Protein AF-A0A218X251-F1 (afdb_monomer)

Mean predicted aligned error: 10.32 Å

Solvent-accessible surface area (backbone atoms only — not comparable to full-atom values): 14154 Å² total; per-residue (Å²): 134,89,80,80,69,79,88,75,66,79,79,78,85,81,88,84,86,87,85,87,90,80,94,71,93,66,83,70,74,79,74,72,75,82,76,70,70,35,75,74,19,32,53,66,59,54,58,61,50,53,78,74,49,53,69,62,46,48,52,42,38,36,75,43,35,42,42,40,55,70,69,52,73,92,75,85,78,55,68,67,60,37,48,52,53,47,70,32,40,40,47,90,76,38,27,38,41,59,97,85,47,77,42,77,63,46,40,65,51,41,18,74,64,43,35,29,35,57,49,70,56,72,73,55,80,62,59,79,44,72,67,53,43,58,75,77,30,97,55,98,70,79,56,40,38,68,58,40,50,50,56,70,66,38,86,82,55,62,62,44,75,66,44,50,34,44,52,53,48,32,43,38,28,26,52,45,59,45,56,97,58,69,40,37,60,68,40,56,52,33,65,43,63,54,63,90,51,38,36,49,32,11,48,17,53,49,37,52,52,39,41,25,54,44,45,50,34,34,79,67,75,71,51,41,58,45,45,25,51,26,48,51,51,50,52,46,49,55,74,73,61,120

pLDDT: mean 80.69, std 20.45, range [27.39, 98.19]

Organism: Punica granatum (NCBI:txid22663)

Sequence (242 aa):
MPKIPRDFLIPRRDMSKDGSKRDFAARTPCTKQILALSTRCSPRRVVRLFPEFNEAKRAAVEEIGFGGLLQLPRTRLGRDLCRFIIDCYDPDRCMIVLLGRPKAVTLDEVNRVLGVNSTGPPVHPKGEVAELMKEIMKSPGKLHCSCLGRLLADPNQLADKKFKRIVVLFLIGTIFCTKSDINVPREYLHSVVDVSKIGAYNRAQLILDKLSEGARNYKKAKQTYMMCFAFFLMEYIRKTDP

Structure (mmCIF, N/CA/C/O backbone):
data_AF-A0A218X251-F1
#
_entry.id   AF-A0A218X251-F1
#
loop_
_atom_site.group_PDB
_atom_site.id
_atom_site.type_symbol
_atom_site.label_atom_id
_atom_site.label_alt_id
_atom_site.label_comp_id
_atom_site.label_asym_id
_atom_site.label_entity_id
_atom_site.label_seq_id
_atom_site.pdbx_PDB_ins_code
_atom_site.Cartn_x
_atom_site.Cartn_y
_atom_site.Cartn_z
_atom_site.occupancy
_atom_site.B_iso_or_equiv
_atom_site.auth_seq_id
_atom_site.auth_comp_id
_atom_site.auth_asym_id
_atom_site.auth_atom_id
_atom_site.pdbx_PDB_model_num
ATOM 1 N N . MET A 1 1 ? -38.631 19.949 20.244 1.00 35.09 1 MET A N 1
ATOM 2 C CA . MET A 1 1 ? -37.216 19.986 19.807 1.00 35.09 1 MET A CA 1
ATOM 3 C C . MET A 1 1 ? -36.385 19.140 20.764 1.00 35.09 1 MET A C 1
ATOM 5 O O . MET A 1 1 ? -36.470 19.399 21.962 1.00 35.09 1 MET A O 1
ATOM 9 N N . PRO A 1 2 ? -35.649 18.113 20.305 1.00 31.67 2 PRO A N 1
ATOM 10 C CA . PRO A 1 2 ? -34.857 17.277 21.201 1.00 31.67 2 PRO A CA 1
ATOM 11 C C . PRO A 1 2 ? -33.619 18.048 21.679 1.00 31.67 2 PRO A C 1
ATOM 13 O O . PRO A 1 2 ? -32.892 18.630 20.876 1.00 31.67 2 PRO A O 1
ATOM 16 N N . LYS A 1 3 ? -33.407 18.086 22.999 1.00 41.16 3 LYS A N 1
ATOM 17 C CA . LYS A 1 3 ? -32.274 18.763 23.644 1.00 41.16 3 LYS A CA 1
ATOM 18 C C . LYS A 1 3 ? -31.006 17.920 23.479 1.00 41.16 3 LYS A C 1
ATOM 20 O O . LYS A 1 3 ? -31.000 16.743 23.825 1.00 41.16 3 LYS A O 1
ATOM 25 N N . ILE A 1 4 ? -29.942 18.538 22.972 1.00 35.44 4 ILE A N 1
ATOM 26 C CA . ILE A 1 4 ? -28.611 17.930 22.848 1.00 35.44 4 ILE A CA 1
ATOM 27 C C . ILE A 1 4 ? -28.052 17.671 24.266 1.00 35.44 4 ILE A C 1
ATOM 29 O O . ILE A 1 4 ? -28.087 18.590 25.091 1.00 35.44 4 ILE A O 1
ATOM 33 N N . PRO A 1 5 ? -27.550 16.460 24.580 1.00 36.28 5 PRO A N 1
ATOM 34 C CA . PRO A 1 5 ? -26.915 16.163 25.865 1.00 36.28 5 PRO A CA 1
ATOM 35 C C . PRO A 1 5 ? -25.694 17.061 26.112 1.00 36.28 5 PRO A C 1
ATOM 37 O O . PRO A 1 5 ? -24.875 17.265 25.215 1.00 36.28 5 PRO A O 1
ATOM 40 N N . ARG A 1 6 ? -25.557 17.592 27.336 1.00 40.69 6 ARG A N 1
ATOM 41 C CA . ARG A 1 6 ? -24.505 18.561 27.716 1.00 40.69 6 ARG A CA 1
ATOM 42 C C . ARG A 1 6 ? -23.072 18.012 27.623 1.00 40.69 6 ARG A C 1
ATOM 44 O O . ARG A 1 6 ? -2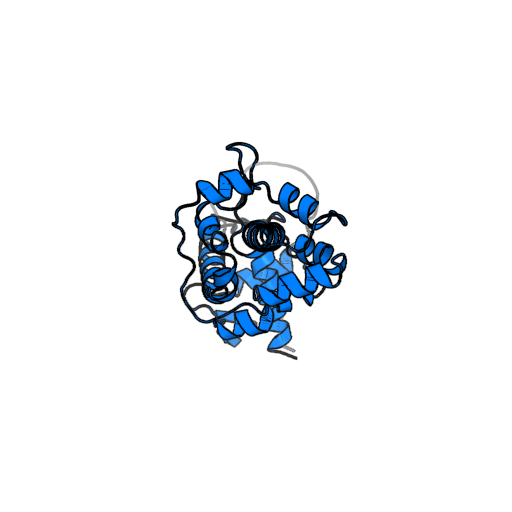2.132 18.799 27.672 1.00 40.69 6 ARG A O 1
ATOM 51 N N . ASP A 1 7 ? -22.906 16.711 27.401 1.00 40.09 7 ASP A N 1
ATOM 52 C CA . ASP A 1 7 ? -21.607 16.028 27.374 1.00 40.09 7 ASP A CA 1
ATOM 53 C C . ASP A 1 7 ? -20.822 16.236 26.062 1.00 40.09 7 ASP A C 1
ATOM 55 O O . ASP A 1 7 ? -19.664 15.838 25.960 1.00 40.09 7 ASP A O 1
ATOM 59 N N . PHE A 1 8 ? -21.423 16.890 25.057 1.00 33.84 8 PHE A N 1
ATOM 60 C CA . PHE A 1 8 ? -20.781 17.207 23.770 1.00 33.84 8 PHE A CA 1
ATOM 61 C C . PHE A 1 8 ? -20.217 18.634 23.666 1.00 33.84 8 PHE A C 1
ATOM 63 O O . PHE A 1 8 ? -19.718 19.025 22.608 1.00 33.84 8 PHE A O 1
ATOM 70 N N . LEU A 1 9 ? -20.258 19.426 24.740 1.00 33.75 9 LEU A N 1
ATOM 71 C CA . LEU A 1 9 ? -19.652 20.757 24.749 1.00 33.75 9 LEU A CA 1
ATOM 72 C C . LEU A 1 9 ? -18.171 20.667 25.136 1.00 33.75 9 LEU A C 1
ATOM 74 O O . LEU A 1 9 ? -17.820 20.386 26.278 1.00 33.75 9 LEU A O 1
ATOM 78 N N . ILE A 1 10 ? -17.295 20.930 24.164 1.00 35.06 10 ILE A N 1
ATOM 79 C CA . ILE A 1 10 ? -15.853 21.102 24.375 1.00 35.06 10 ILE A CA 1
ATOM 80 C C . ILE A 1 10 ? -15.649 22.281 25.347 1.00 35.06 10 ILE A C 1
ATOM 82 O O . ILE A 1 10 ? -16.093 23.389 25.026 1.00 35.06 10 ILE A O 1
ATOM 86 N N . PRO A 1 11 ? -14.981 22.107 26.505 1.00 34.81 11 PRO A N 1
ATOM 87 C CA . PRO A 1 11 ? -14.763 23.214 27.429 1.00 34.81 11 PRO A CA 1
ATOM 88 C C . PRO A 1 11 ? -13.872 24.285 26.789 1.00 34.81 11 PRO A C 1
ATOM 90 O O . PRO A 1 11 ? -12.766 23.991 26.324 1.00 34.81 11 PRO A O 1
ATOM 93 N N . ARG A 1 12 ? -14.338 25.540 26.777 1.00 31.00 12 ARG A N 1
ATOM 94 C CA . ARG A 1 12 ? -13.481 26.699 26.490 1.00 31.00 12 ARG A CA 1
ATOM 95 C C . ARG A 1 12 ? -12.433 26.800 27.603 1.00 31.00 12 ARG A C 1
ATOM 97 O O . ARG A 1 12 ? -12.780 26.762 28.778 1.00 31.00 12 ARG A O 1
ATOM 104 N N . ARG A 1 13 ? -11.151 26.894 27.236 1.00 32.41 13 ARG A N 1
ATOM 105 C CA . ARG A 1 13 ? -10.075 27.201 28.188 1.00 32.41 13 ARG A CA 1
ATOM 106 C C . ARG A 1 13 ? -10.135 28.685 28.524 1.00 32.41 13 ARG A C 1
ATOM 108 O O . ARG A 1 13 ? -9.742 29.491 27.685 1.00 32.41 13 ARG A O 1
ATOM 115 N N . ASP A 1 14 ? -10.556 29.011 29.738 1.00 30.20 14 ASP A N 1
ATOM 116 C CA . ASP A 1 14 ? -10.267 30.311 30.334 1.00 30.20 14 ASP A CA 1
ATOM 117 C C . ASP A 1 14 ? -8.907 30.260 31.036 1.00 30.20 14 ASP A C 1
ATOM 119 O O . ASP A 1 14 ? -8.569 29.312 31.747 1.00 30.20 14 ASP A O 1
ATOM 123 N N . MET A 1 15 ? -8.096 31.278 30.764 1.00 34.16 15 MET A N 1
ATOM 124 C CA . MET A 1 15 ? -6.785 31.504 31.361 1.00 34.16 15 MET A CA 1
ATOM 125 C C . MET A 1 15 ? -6.928 32.534 32.484 1.00 34.16 15 MET A C 1
ATOM 127 O O . MET A 1 15 ? -7.053 33.719 32.189 1.00 34.16 15 MET A O 1
ATOM 131 N N . SER A 1 16 ? -6.844 32.122 33.751 1.00 31.91 16 SER A N 1
ATOM 132 C CA . SER A 1 16 ? -6.462 33.008 34.865 1.00 31.91 16 SER A CA 1
ATOM 133 C C . SER A 1 16 ? -6.077 32.217 36.128 1.00 31.91 16 SER A C 1
ATOM 135 O O . SER A 1 16 ? -6.287 31.011 36.217 1.00 31.91 16 SER A O 1
ATOM 137 N N . LYS A 1 17 ? -5.363 32.903 37.027 1.00 34.12 17 LYS A N 1
ATOM 138 C CA . LYS A 1 17 ? -4.360 32.407 37.982 1.00 34.12 17 LYS A CA 1
ATOM 139 C C . LYS A 1 17 ? -4.909 32.081 39.387 1.00 34.12 17 LYS A C 1
ATOM 141 O O . LYS A 1 17 ? -5.859 32.710 39.828 1.00 34.12 17 LYS A O 1
ATOM 146 N N . ASP A 1 18 ? -4.115 31.262 40.090 1.00 30.28 18 ASP A N 1
ATOM 147 C CA . ASP A 1 18 ? -3.786 31.301 41.533 1.00 30.28 18 ASP A CA 1
ATOM 148 C C . ASP A 1 18 ? -4.526 30.381 42.539 1.00 30.28 18 ASP A C 1
ATOM 150 O O . ASP A 1 18 ? -5.743 30.239 42.517 1.00 30.28 18 ASP A O 1
ATOM 154 N N . GLY A 1 19 ? -3.736 29.815 43.469 1.00 28.47 19 GLY A N 1
ATOM 155 C CA . GLY A 1 19 ? -4.135 29.606 44.868 1.00 28.47 19 GLY A CA 1
ATOM 156 C C . GLY A 1 19 ? -4.680 28.254 45.373 1.00 28.47 19 GLY A C 1
ATOM 157 O O . GLY A 1 19 ? -5.884 28.071 45.474 1.00 28.47 19 GLY A O 1
ATOM 158 N N . SER A 1 20 ? -3.781 27.440 45.948 1.00 27.39 20 SER A N 1
ATOM 159 C CA . SER A 1 20 ? -3.965 26.596 47.158 1.00 27.39 20 SER A CA 1
ATOM 160 C C . SER A 1 20 ? -4.772 25.274 47.131 1.00 27.39 20 SER A C 1
ATOM 162 O O . SER A 1 20 ? -5.805 25.104 46.495 1.00 27.39 20 SER A O 1
ATOM 164 N N . LYS A 1 21 ? -4.231 24.320 47.903 1.00 38.50 21 LYS A N 1
ATOM 165 C CA . LYS A 1 21 ? -4.537 22.885 48.029 1.00 38.50 21 LYS A CA 1
ATOM 166 C C . LYS A 1 21 ? -5.910 22.596 48.648 1.00 38.50 21 LYS A C 1
ATOM 168 O O . LYS A 1 21 ? -6.278 23.229 49.633 1.00 38.50 21 LYS A O 1
ATOM 173 N N . ARG A 1 22 ? -6.562 21.520 48.186 1.00 29.03 22 ARG A N 1
ATOM 174 C CA . ARG A 1 22 ? -7.310 20.561 49.025 1.00 29.03 22 ARG A CA 1
ATOM 175 C C . ARG A 1 22 ? -7.517 19.246 48.268 1.00 29.03 22 ARG A C 1
ATOM 177 O O . ARG A 1 22 ? -8.035 19.239 47.155 1.00 29.03 22 ARG A O 1
ATOM 184 N N . ASP A 1 23 ? -7.081 18.161 48.896 1.00 34.34 23 ASP A N 1
ATOM 185 C CA . ASP A 1 23 ? -7.216 16.789 48.426 1.00 34.34 23 ASP A CA 1
ATOM 186 C C . ASP A 1 23 ? -8.685 16.357 48.401 1.00 34.34 23 ASP A C 1
ATOM 188 O O . ASP A 1 23 ? -9.362 16.317 49.427 1.00 34.34 23 ASP A O 1
ATOM 192 N N . PHE A 1 24 ? -9.159 15.980 47.218 1.00 29.16 24 PHE A N 1
ATOM 193 C CA . PHE A 1 24 ? -10.274 15.059 47.046 1.00 29.16 24 PHE A CA 1
ATOM 194 C C . PHE A 1 24 ? -9.879 14.129 45.904 1.00 29.16 24 PHE A C 1
ATOM 196 O O . PHE A 1 24 ? -9.832 14.531 44.741 1.00 29.16 24 PHE A O 1
ATOM 203 N N . ALA A 1 25 ? -9.534 12.889 46.249 1.00 36.53 25 ALA A N 1
ATOM 204 C CA . ALA A 1 25 ? -9.252 11.820 45.302 1.00 36.53 25 ALA A CA 1
ATOM 205 C C . ALA A 1 25 ? -10.546 11.419 44.570 1.00 36.53 25 ALA A C 1
ATOM 207 O O . ALA A 1 25 ? -11.140 10.373 44.822 1.00 36.53 25 ALA A O 1
ATOM 208 N N . ALA A 1 26 ? -11.005 12.275 43.661 1.00 31.53 26 ALA A N 1
ATOM 209 C CA . ALA A 1 26 ? -11.974 11.917 42.646 1.00 31.53 26 ALA A CA 1
ATOM 210 C C . ALA A 1 26 ? -11.226 11.131 41.568 1.00 31.53 26 ALA A C 1
ATOM 212 O O . ALA A 1 26 ? -10.243 11.608 41.004 1.00 31.53 26 ALA A O 1
ATOM 213 N N . ARG A 1 27 ? -11.679 9.904 41.300 1.00 34.69 27 ARG A N 1
ATOM 214 C CA . ARG A 1 27 ? -11.209 9.090 40.178 1.00 34.69 27 ARG A CA 1
ATOM 215 C C . ARG A 1 27 ? -11.384 9.892 38.890 1.00 34.69 27 ARG A C 1
ATOM 217 O O . ARG A 1 27 ? -12.481 9.952 38.340 1.00 34.69 27 ARG A O 1
ATOM 224 N N . THR A 1 28 ? -10.301 10.504 38.424 1.00 33.91 28 THR A N 1
ATOM 225 C CA . THR A 1 28 ? -10.218 11.118 37.104 1.00 33.91 28 THR A CA 1
ATOM 226 C C . THR A 1 28 ? -10.638 10.061 36.083 1.00 33.91 28 THR A C 1
ATOM 228 O O . THR A 1 28 ? -10.044 8.975 36.074 1.00 33.91 28 THR A O 1
ATOM 231 N N . PRO A 1 29 ? -11.648 10.316 35.231 1.00 36.44 29 PRO A N 1
ATOM 232 C CA . PRO A 1 29 ? -11.906 9.459 34.088 1.00 36.44 29 PRO A CA 1
ATOM 233 C C . PRO A 1 29 ? -10.597 9.354 33.319 1.00 36.44 29 PRO A C 1
ATOM 235 O O . PRO A 1 29 ? -9.979 10.381 33.048 1.00 36.44 29 PRO A O 1
ATOM 238 N N . CYS A 1 30 ? -10.152 8.128 33.038 1.00 32.94 30 CYS A N 1
ATOM 239 C CA . CYS A 1 30 ? -8.955 7.849 32.257 1.00 32.94 30 CYS A CA 1
ATOM 240 C C . CYS A 1 30 ? -8.941 8.778 31.040 1.00 32.94 30 CYS A C 1
ATOM 242 O O . CYS A 1 30 ? -9.700 8.576 30.088 1.00 32.94 30 CYS A O 1
ATOM 244 N N . THR A 1 31 ? -8.121 9.830 31.099 1.00 37.12 31 THR A N 1
ATOM 245 C CA . THR A 1 31 ? -7.863 10.709 29.971 1.00 37.12 31 THR A CA 1
ATOM 246 C C . THR A 1 31 ? -7.202 9.806 28.949 1.00 37.12 31 THR A C 1
ATOM 248 O O . THR A 1 31 ? -5.997 9.571 29.030 1.00 37.12 31 THR A O 1
ATOM 251 N N . LYS A 1 32 ? -7.988 9.198 28.049 1.00 50.62 32 LYS A N 1
ATOM 252 C CA . LYS A 1 32 ? -7.441 8.447 26.921 1.00 50.62 32 LYS A CA 1
ATOM 253 C C . LYS A 1 32 ? -6.484 9.417 26.249 1.00 50.62 32 LYS A C 1
ATOM 255 O O . LYS A 1 32 ? -6.926 10.429 25.706 1.00 50.62 32 LYS A O 1
ATOM 260 N N . GLN A 1 33 ? -5.182 9.177 26.399 1.00 50.09 33 GLN A N 1
ATOM 261 C CA . GLN A 1 33 ? -4.162 10.041 25.829 1.00 50.09 33 GLN A CA 1
ATOM 262 C C . GLN A 1 33 ? -4.495 10.210 24.351 1.00 50.09 33 GLN A C 1
ATOM 264 O O . GLN A 1 33 ? -4.617 9.227 23.618 1.00 50.09 33 GLN A O 1
ATOM 269 N N . ILE A 1 34 ? -4.703 11.455 23.928 1.00 56.75 34 ILE A N 1
ATOM 270 C CA . ILE A 1 34 ? -4.985 11.768 22.533 1.00 56.75 34 ILE A CA 1
ATOM 271 C C . ILE A 1 34 ? -3.690 11.494 21.766 1.00 56.75 34 ILE A C 1
ATOM 273 O O . ILE A 1 34 ? -2.782 12.324 21.750 1.00 56.75 34 ILE A O 1
ATOM 277 N N . LEU A 1 35 ? -3.575 10.312 21.158 1.00 63.88 35 LEU A N 1
ATOM 278 C CA . LEU A 1 35 ? -2.427 9.988 20.320 1.00 63.88 35 LEU A CA 1
ATOM 279 C C . LEU A 1 35 ? -2.481 10.827 19.046 1.00 63.88 35 LEU A C 1
ATOM 281 O O . LEU A 1 35 ? -3.338 10.648 18.180 1.00 63.88 35 LEU A O 1
ATOM 285 N N . ALA A 1 36 ? -1.540 11.759 18.926 1.00 73.00 36 ALA A N 1
ATOM 286 C CA . ALA A 1 36 ? -1.357 12.522 17.706 1.00 73.00 36 ALA A CA 1
ATOM 287 C C . ALA A 1 36 ? -0.889 11.590 16.580 1.00 73.00 36 ALA A C 1
ATOM 289 O O . ALA A 1 36 ? 0.158 10.947 16.684 1.00 73.00 36 ALA A O 1
ATOM 290 N N . LEU A 1 37 ? -1.653 11.535 15.485 1.00 76.00 37 LEU A N 1
ATOM 291 C CA . LEU A 1 37 ? -1.266 10.768 14.306 1.00 76.00 37 LEU A CA 1
ATOM 292 C C . LEU A 1 37 ? 0.020 11.327 13.688 1.00 76.00 37 LEU A C 1
ATOM 294 O O . LEU A 1 37 ? 0.136 12.524 13.406 1.00 76.00 37 LEU A O 1
ATOM 298 N N . SER A 1 38 ? 0.975 10.431 13.452 1.00 73.88 38 SER A N 1
ATOM 299 C CA . SER A 1 38 ? 2.267 10.749 12.854 1.00 73.88 38 SER A CA 1
ATOM 300 C C . SER A 1 38 ? 2.149 10.901 11.340 1.00 73.88 38 SER A C 1
ATOM 302 O O . SER A 1 38 ? 1.518 10.094 10.659 1.00 73.88 38 SER A O 1
ATOM 304 N N . THR A 1 39 ? 2.824 11.911 10.788 1.00 64.62 39 THR A N 1
ATOM 305 C CA . THR A 1 39 ? 2.855 12.215 9.346 1.00 64.62 39 THR A CA 1
ATOM 306 C C . THR A 1 39 ? 3.856 11.365 8.556 1.00 64.62 39 THR A C 1
ATOM 308 O O . THR A 1 39 ? 4.009 11.568 7.350 1.00 64.62 39 THR A O 1
ATOM 311 N N . ARG A 1 40 ? 4.547 10.418 9.212 1.00 62.75 40 ARG A N 1
ATOM 312 C CA . ARG A 1 40 ? 5.540 9.52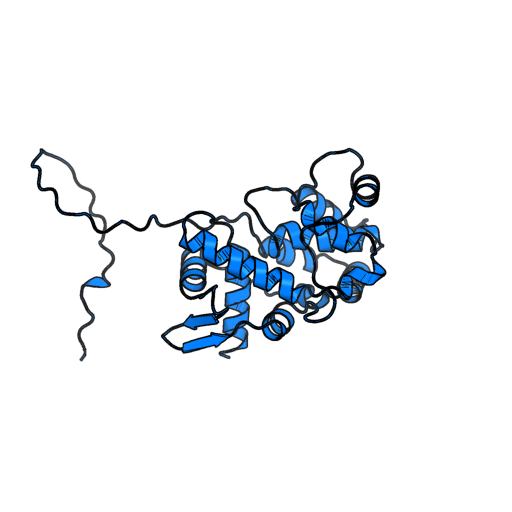9 8.581 1.00 62.75 40 ARG A CA 1
ATOM 313 C C . ARG A 1 40 ? 4.926 8.681 7.466 1.00 62.75 40 ARG A C 1
ATOM 315 O O . ARG A 1 40 ? 5.552 8.542 6.417 1.00 62.75 40 ARG A O 1
ATOM 322 N N . CYS A 1 41 ? 3.699 8.189 7.664 1.00 65.38 41 CYS A N 1
ATOM 323 C CA . CYS A 1 41 ? 2.939 7.589 6.575 1.00 65.38 41 CYS A CA 1
ATOM 324 C C . CYS A 1 41 ? 2.326 8.687 5.709 1.00 65.38 41 CYS A C 1
ATOM 326 O O . CYS A 1 41 ? 1.509 9.477 6.187 1.00 65.38 41 CYS A O 1
ATOM 328 N N . SER A 1 42 ? 2.741 8.776 4.447 1.00 72.62 42 SER A N 1
ATOM 329 C CA . SER A 1 42 ? 2.423 9.942 3.628 1.00 72.62 42 SER A CA 1
ATOM 330 C C . SER A 1 42 ? 2.046 9.547 2.203 1.00 72.62 42 SER A C 1
ATOM 332 O O . SER A 1 42 ? 2.889 9.618 1.305 1.00 72.62 42 SER A O 1
ATOM 334 N N . PRO A 1 43 ? 0.755 9.241 1.963 1.00 74.88 43 PRO A N 1
ATOM 335 C CA . PRO A 1 43 ? 0.195 9.139 0.612 1.00 74.88 43 PRO A CA 1
ATOM 336 C C . PRO A 1 43 ? 0.530 10.364 -0.246 1.00 74.88 43 PRO A C 1
ATOM 338 O O . PRO A 1 43 ? 0.787 10.253 -1.439 1.00 74.88 43 PRO A O 1
ATOM 341 N N . ARG A 1 44 ? 0.663 11.538 0.390 1.00 81.69 44 ARG A N 1
ATOM 342 C CA . ARG A 1 44 ? 1.102 12.787 -0.245 1.00 81.69 44 ARG A CA 1
ATOM 343 C C . ARG A 1 44 ? 2.425 12.652 -1.004 1.00 81.69 44 ARG A C 1
ATOM 345 O O . ARG A 1 44 ? 2.614 13.369 -1.979 1.00 81.69 44 ARG A O 1
ATOM 352 N N . ARG A 1 45 ? 3.350 11.788 -0.570 1.00 85.62 45 ARG A N 1
ATOM 353 C CA . ARG A 1 45 ? 4.619 11.559 -1.282 1.00 85.62 45 ARG A CA 1
ATOM 354 C C . ARG A 1 45 ? 4.393 10.839 -2.609 1.00 85.62 45 ARG A C 1
ATOM 356 O O . ARG A 1 45 ? 4.985 11.246 -3.597 1.00 85.62 45 ARG A O 1
ATOM 363 N N . VAL A 1 46 ? 3.514 9.838 -2.633 1.00 85.88 46 VAL A N 1
ATOM 364 C CA . VAL A 1 46 ? 3.126 9.102 -3.849 1.00 85.88 46 VAL A CA 1
ATOM 365 C C . VAL A 1 46 ? 2.361 10.022 -4.802 1.00 85.88 46 VAL A C 1
ATOM 367 O O . VAL A 1 46 ? 2.770 10.217 -5.940 1.00 85.88 46 VAL A O 1
ATOM 370 N N . VAL A 1 47 ? 1.327 10.695 -4.292 1.00 86.00 47 VAL A N 1
ATOM 371 C CA . VAL A 1 47 ? 0.438 11.580 -5.066 1.00 86.00 47 VAL A CA 1
ATOM 372 C C . VAL A 1 47 ? 1.158 12.815 -5.645 1.00 86.00 47 VAL A C 1
ATOM 374 O O . VAL A 1 47 ? 0.693 13.438 -6.601 1.00 86.00 47 VAL A O 1
ATOM 377 N N . ARG A 1 48 ? 2.303 13.201 -5.071 1.00 88.06 48 ARG A N 1
ATOM 378 C CA . ARG A 1 48 ? 3.179 14.242 -5.632 1.00 88.06 48 ARG A CA 1
ATOM 379 C C . ARG A 1 48 ? 4.147 13.718 -6.681 1.00 88.06 48 ARG A C 1
ATOM 381 O O . ARG A 1 48 ? 4.476 14.466 -7.581 1.00 88.06 48 ARG A O 1
ATOM 388 N N . LEU A 1 49 ? 4.618 12.486 -6.525 1.00 91.19 49 LEU A N 1
ATOM 389 C CA . LEU A 1 49 ? 5.677 11.915 -7.348 1.00 91.19 49 LEU A CA 1
ATOM 390 C C . LEU A 1 49 ? 5.147 11.376 -8.678 1.00 91.19 49 LEU A C 1
ATOM 392 O O . LEU A 1 49 ? 5.740 11.618 -9.718 1.00 91.19 49 LEU A O 1
ATOM 396 N N . PHE A 1 50 ? 4.037 10.641 -8.642 1.00 91.06 50 PHE A N 1
ATOM 397 C CA . PHE A 1 50 ? 3.527 9.925 -9.815 1.00 91.06 50 PHE A CA 1
ATOM 398 C C . PHE A 1 50 ? 3.085 10.838 -10.973 1.00 91.06 50 PHE A C 1
ATOM 400 O O . PHE A 1 50 ? 3.293 10.447 -12.119 1.00 91.06 50 PHE A O 1
ATOM 407 N N . PRO A 1 51 ? 2.544 12.051 -10.739 1.00 89.94 51 PRO A N 1
ATOM 408 C CA . PRO A 1 51 ? 2.254 12.992 -11.825 1.00 89.94 51 PRO A CA 1
ATOM 409 C C . PRO A 1 51 ? 3.484 13.480 -12.604 1.00 89.94 51 PRO A C 1
ATOM 411 O O . PRO A 1 51 ? 3.327 13.915 -13.736 1.00 89.94 51 PRO A O 1
ATOM 414 N N . GLU A 1 52 ? 4.687 13.383 -12.030 1.00 90.62 52 GLU A N 1
ATOM 415 C CA . GLU A 1 52 ? 5.946 13.789 -12.678 1.00 90.62 52 GLU A CA 1
ATOM 416 C C . GLU A 1 52 ? 6.539 12.672 -13.562 1.00 90.62 52 GLU A C 1
ATOM 418 O O . GLU A 1 52 ? 7.606 12.826 -14.156 1.00 90.62 52 GLU A O 1
ATOM 423 N N . PHE A 1 53 ? 5.896 11.501 -13.621 1.00 95.19 53 PHE A N 1
ATOM 424 C CA . PHE A 1 53 ? 6.364 10.386 -14.437 1.00 95.19 53 PHE A CA 1
ATOM 425 C C . PHE A 1 53 ? 5.997 10.594 -15.907 1.00 95.19 53 PHE A C 1
ATOM 427 O O . PHE A 1 53 ? 4.840 10.842 -16.245 1.00 95.19 53 PHE A O 1
ATOM 434 N N . ASN A 1 54 ? 6.985 10.416 -16.785 1.00 95.62 54 ASN A N 1
ATOM 435 C CA . ASN A 1 54 ? 6.753 10.303 -18.221 1.00 95.62 54 ASN A CA 1
ATOM 436 C C . ASN A 1 54 ? 5.979 9.014 -18.562 1.00 95.62 54 ASN A C 1
ATOM 438 O O . ASN A 1 54 ? 5.792 8.133 -17.718 1.00 95.62 54 ASN A O 1
ATOM 442 N N . GLU A 1 55 ? 5.543 8.895 -19.813 1.00 96.81 55 GLU A N 1
ATOM 443 C CA . GLU A 1 55 ? 4.728 7.773 -20.286 1.00 96.81 55 GLU A CA 1
ATOM 444 C C . GLU A 1 55 ? 5.381 6.407 -20.029 1.00 96.81 55 GLU A C 1
ATOM 446 O O . GLU A 1 55 ? 4.745 5.523 -19.459 1.00 96.81 55 GLU A O 1
ATOM 451 N N . ALA A 1 56 ? 6.679 6.263 -20.318 1.00 97.75 56 ALA A N 1
ATOM 452 C CA . ALA A 1 56 ? 7.415 5.021 -20.078 1.00 97.75 56 ALA A CA 1
ATOM 453 C C . ALA A 1 56 ? 7.416 4.609 -18.594 1.00 97.75 56 ALA A C 1
ATOM 455 O O . ALA A 1 56 ? 7.195 3.443 -18.263 1.00 97.75 56 ALA A O 1
ATOM 456 N N . LYS A 1 57 ? 7.623 5.561 -17.674 1.00 97.75 57 LYS A N 1
ATOM 457 C CA . LYS A 1 57 ? 7.560 5.303 -16.229 1.00 97.75 57 LYS A CA 1
ATOM 458 C C . LYS A 1 57 ? 6.148 4.922 -15.780 1.00 97.75 57 LYS A C 1
ATOM 460 O O . LYS A 1 57 ? 6.014 4.060 -14.917 1.00 97.75 57 LYS A O 1
ATOM 465 N N . ARG A 1 58 ? 5.104 5.537 -16.344 1.00 97.56 58 ARG A N 1
ATOM 466 C CA . ARG A 1 58 ? 3.702 5.207 -16.026 1.00 97.56 58 ARG A CA 1
ATOM 467 C C . ARG A 1 58 ? 3.335 3.808 -16.518 1.00 97.56 58 ARG A C 1
ATOM 469 O O . ARG A 1 58 ? 2.872 3.009 -15.709 1.00 97.56 58 ARG A O 1
ATOM 476 N N . ALA A 1 59 ? 3.670 3.478 -17.764 1.00 98.06 59 ALA A N 1
ATOM 477 C CA . ALA A 1 59 ? 3.487 2.140 -18.323 1.00 98.06 59 ALA A CA 1
ATOM 478 C C . ALA A 1 59 ? 4.209 1.074 -17.482 1.00 98.06 59 ALA A C 1
ATOM 480 O O . ALA A 1 59 ? 3.636 0.041 -17.145 1.00 98.06 59 ALA A O 1
ATOM 481 N N . ALA A 1 60 ? 5.438 1.356 -17.034 1.00 98.19 60 ALA A N 1
ATOM 482 C CA . ALA A 1 60 ? 6.174 0.442 -16.166 1.00 98.19 60 ALA A CA 1
ATOM 483 C C . ALA A 1 60 ? 5.509 0.222 -14.796 1.00 98.19 60 ALA A C 1
ATOM 485 O O . ALA A 1 60 ? 5.670 -0.865 -14.249 1.00 98.19 60 ALA A O 1
ATOM 486 N N . VAL A 1 61 ? 4.796 1.214 -14.237 1.00 97.62 61 VAL A N 1
ATOM 487 C CA . VAL A 1 61 ? 4.008 1.093 -12.988 1.00 97.62 61 VAL A CA 1
ATOM 488 C C . VAL A 1 61 ? 2.728 0.281 -13.212 1.00 97.62 61 VAL A C 1
ATOM 490 O O . VAL A 1 61 ? 2.338 -0.506 -12.347 1.00 97.62 61 VAL A O 1
ATOM 493 N N . GLU A 1 62 ? 2.081 0.454 -14.362 1.00 97.19 62 GLU A N 1
ATOM 494 C CA . GLU A 1 62 ? 0.900 -0.318 -14.762 1.00 97.19 62 GLU A CA 1
ATOM 495 C C . GLU A 1 62 ? 1.240 -1.794 -14.970 1.00 97.19 62 GLU A C 1
ATOM 497 O O . GLU A 1 62 ? 0.576 -2.655 -14.395 1.00 97.19 62 GLU A O 1
ATOM 502 N N . GLU A 1 63 ? 2.332 -2.084 -15.681 1.00 97.31 63 GLU A N 1
ATOM 503 C CA . GLU A 1 63 ? 2.796 -3.444 -15.980 1.00 97.31 63 GLU A CA 1
ATOM 504 C C . GLU A 1 63 ? 3.034 -4.282 -14.712 1.00 97.31 63 GLU A C 1
ATOM 506 O O . GLU A 1 63 ? 2.757 -5.478 -14.680 1.00 97.31 63 GLU A O 1
ATOM 511 N N . ILE A 1 64 ? 3.511 -3.658 -13.631 1.00 97.31 64 ILE A N 1
ATOM 512 C CA . ILE A 1 64 ? 3.747 -4.340 -12.350 1.00 97.31 64 ILE A CA 1
ATOM 513 C C . ILE A 1 64 ? 2.515 -4.385 -11.431 1.00 97.31 64 ILE A C 1
ATOM 515 O O . ILE A 1 64 ? 2.641 -4.768 -10.267 1.00 97.31 64 ILE A O 1
ATOM 519 N N . GLY A 1 65 ? 1.336 -3.999 -11.925 1.00 95.81 65 GLY A N 1
ATOM 520 C CA . GLY A 1 65 ? 0.066 -4.118 -11.205 1.00 95.81 65 GLY A CA 1
ATOM 521 C C . GLY A 1 65 ? -0.206 -3.007 -10.187 1.00 95.81 65 GLY A C 1
ATOM 522 O O . GLY A 1 65 ? -0.934 -3.233 -9.222 1.00 95.81 65 GLY A O 1
ATOM 523 N N . PHE A 1 66 ? 0.383 -1.819 -10.369 1.00 96.06 66 PHE A N 1
ATOM 524 C CA . PHE A 1 66 ? 0.182 -0.654 -9.492 1.00 96.06 66 PHE A CA 1
ATOM 525 C C . PHE A 1 66 ? -0.426 0.556 -10.223 1.00 96.06 66 PHE A C 1
ATOM 527 O O . PHE A 1 66 ? -0.404 1.673 -9.702 1.00 96.06 66 PHE A O 1
ATOM 534 N N . GLY A 1 67 ? -0.997 0.344 -11.412 1.00 94.88 67 GLY A N 1
ATOM 535 C CA . GLY A 1 67 ? -1.580 1.395 -12.254 1.00 94.88 67 GLY A CA 1
ATOM 536 C C . GLY A 1 67 ? -2.660 2.232 -11.564 1.00 94.88 67 GLY A C 1
ATOM 537 O O . GLY A 1 67 ? -2.684 3.451 -11.717 1.00 94.88 67 GLY A O 1
ATOM 538 N N . GLY A 1 68 ? -3.497 1.625 -10.713 1.00 92.38 68 GLY A N 1
ATOM 539 C CA . GLY A 1 68 ? -4.536 2.367 -9.986 1.00 92.38 68 GLY A CA 1
ATOM 540 C C . GLY A 1 68 ? -3.988 3.446 -9.050 1.00 92.38 68 GLY A C 1
ATOM 541 O O . GLY A 1 68 ? -4.646 4.461 -8.818 1.00 92.38 68 GLY A O 1
ATOM 542 N N . LEU A 1 69 ? -2.743 3.300 -8.579 1.00 92.38 69 LEU A N 1
ATOM 543 C CA . LEU A 1 69 ? -2.104 4.303 -7.731 1.00 92.38 69 LEU A CA 1
ATOM 544 C C . LEU A 1 69 ? -1.726 5.583 -8.491 1.00 92.38 69 LEU A C 1
ATOM 546 O O . LEU A 1 69 ? -1.580 6.635 -7.866 1.00 92.38 69 LEU A O 1
ATOM 550 N N . LEU A 1 70 ? -1.594 5.522 -9.824 1.00 92.88 70 LEU A N 1
ATOM 551 C CA . LEU A 1 70 ? -1.344 6.692 -10.679 1.00 92.88 70 LEU A CA 1
ATOM 552 C C . LEU A 1 70 ? -2.514 7.685 -10.663 1.00 92.88 70 LEU A C 1
ATOM 554 O O . LEU A 1 70 ? -2.316 8.859 -10.973 1.00 92.88 70 LEU A O 1
ATOM 558 N N . GLN A 1 71 ? -3.709 7.220 -10.292 1.00 88.62 71 GLN A N 1
ATOM 559 C CA . GLN A 1 71 ? -4.955 7.987 -10.311 1.00 88.62 71 GLN A CA 1
ATOM 560 C C . GLN A 1 71 ? -5.410 8.419 -8.908 1.00 88.62 71 GLN A C 1
ATOM 562 O O . GLN A 1 71 ? -6.520 8.924 -8.744 1.00 88.62 71 GLN A O 1
ATOM 567 N N . LEU A 1 72 ? -4.575 8.233 -7.875 1.00 86.00 72 LEU A N 1
ATOM 568 C CA . LEU A 1 72 ? -4.947 8.617 -6.515 1.00 86.00 72 LEU A CA 1
ATOM 569 C C . LEU A 1 72 ? -5.203 10.129 -6.399 1.00 86.00 72 LEU A C 1
ATOM 571 O O . LEU A 1 72 ? -4.363 10.936 -6.819 1.00 86.00 72 LEU A O 1
ATOM 575 N N . PRO A 1 73 ? -6.315 10.538 -5.765 1.00 84.00 73 PRO A N 1
ATOM 576 C CA . PRO A 1 73 ? -6.661 11.943 -5.655 1.00 84.00 73 PRO A CA 1
ATOM 577 C C . PRO A 1 73 ? -5.699 12.705 -4.737 1.00 84.00 73 PRO A C 1
ATOM 579 O O . PRO A 1 73 ? -5.145 12.190 -3.760 1.00 84.00 73 PRO A O 1
ATOM 582 N N . ARG A 1 74 ? -5.552 14.005 -5.016 1.00 81.62 74 ARG A N 1
ATOM 583 C CA . ARG A 1 74 ? -4.843 14.976 -4.166 1.00 81.62 74 ARG A CA 1
ATOM 584 C C . ARG A 1 74 ? -5.692 15.383 -2.955 1.00 81.62 74 ARG A C 1
ATOM 586 O O . ARG A 1 74 ? -5.978 16.561 -2.761 1.00 81.62 74 ARG A O 1
ATOM 593 N N . THR A 1 75 ? -6.057 14.421 -2.108 1.00 79.19 75 THR A N 1
ATOM 594 C CA . THR A 1 75 ? -6.864 14.678 -0.905 1.00 79.19 75 THR A CA 1
ATOM 595 C C . THR A 1 75 ? -5.991 15.185 0.247 1.00 79.19 75 THR A C 1
ATOM 597 O O . THR A 1 75 ? -4.977 14.580 0.611 1.00 79.19 75 THR A O 1
ATOM 600 N N . ARG A 1 76 ? -6.382 16.308 0.864 1.00 78.69 76 ARG A N 1
ATOM 601 C CA . ARG A 1 76 ? -5.816 16.758 2.145 1.00 78.69 76 ARG A CA 1
ATOM 602 C C . ARG A 1 76 ? -6.708 16.258 3.271 1.00 78.69 76 ARG A C 1
ATOM 604 O O . ARG A 1 76 ? -7.886 16.589 3.302 1.00 78.69 76 ARG A O 1
ATOM 611 N N . LEU A 1 77 ? -6.137 15.508 4.208 1.00 80.06 77 LEU A N 1
ATOM 612 C CA . LEU A 1 77 ? -6.870 14.998 5.362 1.00 80.06 77 LEU A CA 1
ATOM 613 C C . LEU A 1 77 ? -6.364 15.643 6.649 1.00 80.06 77 LEU A C 1
ATOM 615 O O . LEU A 1 77 ? -5.162 15.638 6.935 1.00 80.06 77 LEU A O 1
ATOM 619 N N . GLY A 1 78 ? -7.295 16.212 7.415 1.00 85.94 78 GLY A N 1
ATOM 620 C CA . GLY A 1 78 ? -7.028 16.717 8.757 1.00 85.94 78 GLY A CA 1
ATOM 621 C C . GLY A 1 78 ? -6.751 15.566 9.723 1.00 85.94 78 GLY A C 1
ATOM 622 O O . GLY A 1 78 ? -7.376 14.511 9.635 1.00 85.94 78 GLY A O 1
ATOM 623 N N . ARG A 1 79 ? -5.825 15.765 10.667 1.00 86.31 79 ARG A N 1
ATOM 624 C CA . ARG A 1 79 ? -5.439 14.720 11.633 1.00 86.31 79 ARG A CA 1
ATOM 625 C C . ARG A 1 79 ? -6.612 14.239 12.486 1.00 86.31 79 ARG A C 1
ATOM 627 O O . ARG A 1 79 ? -6.690 13.048 12.763 1.00 86.31 79 ARG A O 1
ATOM 634 N N . ASP A 1 80 ? -7.515 15.138 12.871 1.00 89.12 80 ASP A N 1
ATOM 635 C CA . ASP A 1 80 ? -8.679 14.780 13.688 1.00 89.12 80 ASP A CA 1
ATOM 636 C C . ASP A 1 80 ? -9.686 13.928 12.913 1.00 89.12 80 ASP A C 1
ATOM 638 O O . ASP A 1 80 ? -10.198 12.953 13.457 1.00 89.12 80 ASP A O 1
ATOM 642 N N . LEU A 1 81 ? -9.891 14.224 11.625 1.00 89.62 81 LEU A N 1
ATOM 643 C CA . LEU A 1 81 ? -10.702 13.389 10.740 1.00 89.62 81 LEU A CA 1
ATOM 644 C C . LEU A 1 81 ? -10.064 12.006 10.558 1.00 89.62 81 LEU A C 1
ATOM 646 O O . LEU A 1 81 ? -10.735 10.994 10.734 1.00 89.62 81 LEU A O 1
ATOM 650 N N . CYS A 1 82 ? -8.759 11.950 10.272 1.00 90.25 82 CYS A N 1
ATOM 651 C CA . CYS A 1 82 ? -8.045 10.677 10.176 1.00 90.25 82 CYS A CA 1
ATOM 652 C C . CYS A 1 82 ? -8.185 9.849 11.457 1.00 90.25 82 CYS A C 1
ATOM 654 O O . CYS A 1 82 ? -8.415 8.647 11.382 1.00 90.25 82 CYS A O 1
ATOM 656 N N . ARG A 1 83 ? -8.064 10.488 12.627 1.00 90.62 83 ARG A N 1
ATOM 657 C CA . ARG A 1 83 ? -8.246 9.829 13.923 1.00 90.62 83 ARG A CA 1
ATOM 658 C C . ARG A 1 83 ? -9.649 9.247 14.050 1.00 90.62 83 ARG A C 1
ATOM 660 O O . ARG A 1 83 ? -9.767 8.055 14.301 1.00 90.62 83 ARG A O 1
ATOM 667 N N . PHE A 1 84 ? -10.673 10.064 13.814 1.00 91.94 84 PHE A N 1
ATOM 668 C CA . PHE A 1 84 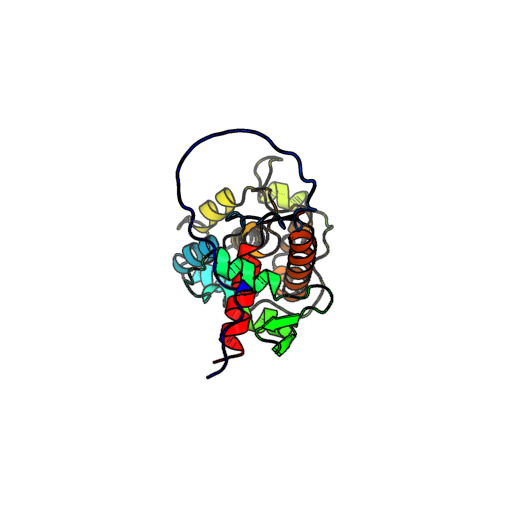? -12.071 9.642 13.883 1.00 91.94 84 PHE A CA 1
ATOM 669 C C . PHE A 1 84 ? -12.337 8.386 13.039 1.00 91.94 84 PHE A C 1
ATOM 671 O O . PHE A 1 84 ? -12.950 7.434 13.505 1.00 91.94 84 PHE A O 1
ATOM 678 N N . ILE A 1 85 ? -11.796 8.338 11.824 1.00 93.25 85 ILE A N 1
ATOM 679 C CA . ILE A 1 85 ? -11.989 7.206 10.908 1.00 93.25 85 ILE A CA 1
ATOM 680 C C . ILE A 1 85 ? -11.304 5.938 11.405 1.00 93.25 85 ILE A C 1
ATOM 682 O O . ILE A 1 85 ? -11.886 4.858 11.327 1.00 93.25 85 ILE A O 1
ATOM 686 N N . ILE A 1 86 ? -10.080 6.055 11.926 1.00 93.19 86 ILE A N 1
ATOM 687 C CA . ILE A 1 86 ? -9.374 4.915 12.522 1.00 93.19 86 ILE A CA 1
ATOM 688 C C . ILE A 1 86 ? -10.104 4.421 13.778 1.00 93.19 86 ILE A C 1
ATOM 690 O O . ILE A 1 86 ? -10.182 3.213 14.000 1.00 93.19 86 ILE A O 1
ATOM 694 N N . ASP A 1 87 ? -10.675 5.326 14.577 1.00 92.94 87 ASP A N 1
ATOM 695 C CA . ASP A 1 87 ? -11.470 4.966 15.755 1.00 92.94 87 ASP A CA 1
ATOM 696 C C . ASP A 1 87 ? -12.729 4.170 15.362 1.00 92.94 87 ASP A C 1
ATOM 698 O O . ASP A 1 87 ? -13.057 3.179 16.026 1.00 92.94 87 ASP A O 1
ATOM 702 N N . CYS A 1 88 ? -13.363 4.533 14.240 1.00 94.94 88 CYS A N 1
ATOM 703 C CA . CYS A 1 88 ? -14.513 3.840 13.649 1.00 94.94 88 CYS A CA 1
ATOM 704 C C . CYS A 1 88 ? -14.190 2.479 13.010 1.00 94.94 88 CYS A C 1
ATOM 706 O O . CYS A 1 88 ? -15.113 1.712 12.737 1.00 94.94 88 CYS A O 1
ATOM 708 N N . TYR A 1 89 ? -12.921 2.159 12.749 1.00 96.25 89 TYR A N 1
ATOM 709 C CA . TYR A 1 89 ? -12.534 0.879 12.153 1.00 96.25 89 TYR A CA 1
ATOM 710 C C . TYR A 1 89 ? -12.374 -0.215 13.219 1.00 96.25 89 TYR A C 1
ATOM 712 O O . TYR A 1 89 ? -11.594 -0.067 14.159 1.00 96.25 89 TYR A O 1
ATOM 720 N N . ASP A 1 90 ? -13.095 -1.322 13.080 1.00 95.75 90 ASP A N 1
ATOM 721 C CA . ASP A 1 90 ? -12.946 -2.562 13.840 1.00 95.75 90 ASP A CA 1
ATOM 722 C C . ASP A 1 90 ? -11.928 -3.484 13.136 1.00 95.75 90 ASP A C 1
ATOM 724 O O . ASP A 1 90 ? -12.231 -4.046 12.078 1.00 95.75 90 ASP A O 1
ATOM 728 N N . PRO A 1 91 ? -10.717 -3.658 13.700 1.00 95.94 91 PRO A N 1
ATOM 729 C CA . PRO A 1 91 ? -9.668 -4.454 13.075 1.00 95.94 91 PRO A CA 1
ATOM 730 C C . PRO A 1 91 ? -9.830 -5.966 13.231 1.00 95.94 91 PRO A C 1
ATOM 732 O O . PRO A 1 91 ? -9.103 -6.707 12.568 1.00 95.94 91 PRO A O 1
ATOM 735 N N . ASP A 1 92 ? -10.714 -6.426 14.114 1.00 95.12 92 ASP A N 1
ATOM 736 C CA . ASP A 1 92 ? -10.939 -7.855 14.338 1.00 95.12 92 ASP A CA 1
ATOM 737 C C . ASP A 1 92 ? -12.025 -8.378 13.393 1.00 95.12 92 ASP A C 1
ATOM 739 O O . ASP A 1 92 ? -11.983 -9.531 12.971 1.00 95.12 92 ASP A O 1
ATOM 743 N N . ARG A 1 93 ? -12.952 -7.500 12.987 1.00 95.38 93 ARG A N 1
ATOM 744 C CA . ARG A 1 93 ? -13.970 -7.787 11.964 1.00 95.38 93 ARG A CA 1
ATOM 745 C C . ARG A 1 93 ? -13.609 -7.282 10.566 1.00 95.38 93 ARG A C 1
ATOM 747 O O . ARG A 1 93 ? -14.328 -7.591 9.621 1.00 95.38 93 ARG A O 1
ATOM 754 N N . CYS A 1 94 ? -12.543 -6.492 10.432 1.00 96.75 94 CYS A N 1
ATOM 755 C CA . CYS A 1 94 ? -12.202 -5.756 9.209 1.00 96.75 94 CYS A CA 1
ATOM 756 C C . CYS A 1 94 ? -13.380 -4.911 8.688 1.00 96.75 94 CYS A C 1
ATOM 758 O O . CYS A 1 94 ? -13.727 -4.950 7.508 1.00 96.75 94 CYS A O 1
ATOM 760 N N . MET A 1 95 ? -14.026 -4.154 9.579 1.00 96.44 95 MET A N 1
ATOM 761 C CA . MET A 1 95 ? -15.198 -3.337 9.248 1.00 96.44 95 MET A CA 1
ATOM 762 C C . MET A 1 95 ? -15.002 -1.894 9.676 1.00 96.44 95 MET A C 1
ATOM 764 O O . MET A 1 95 ? -14.440 -1.631 10.730 1.00 96.44 95 MET A O 1
ATOM 768 N N . ILE A 1 96 ? -15.529 -0.947 8.910 1.00 95.69 96 ILE A N 1
ATOM 769 C CA . ILE A 1 96 ? -15.708 0.425 9.380 1.00 95.69 96 ILE A CA 1
ATOM 770 C C . ILE A 1 96 ? -17.157 0.637 9.818 1.00 95.69 96 ILE A C 1
ATOM 772 O O . ILE A 1 96 ? -18.086 0.253 9.111 1.00 95.69 96 ILE A O 1
ATOM 776 N N . VAL A 1 97 ? -17.356 1.235 10.993 1.00 93.94 97 VAL A N 1
ATOM 777 C CA . VAL A 1 97 ? -18.681 1.533 11.550 1.00 93.94 97 VAL A CA 1
ATOM 778 C C . VAL A 1 97 ? -18.841 3.043 11.668 1.00 93.94 97 VAL A C 1
ATOM 780 O O . VAL A 1 97 ? -18.410 3.663 12.640 1.00 93.94 97 VAL A O 1
ATOM 783 N N . LEU A 1 98 ? -19.468 3.648 10.660 1.00 89.56 98 LEU A N 1
ATOM 784 C CA . LEU A 1 98 ? -19.781 5.077 10.644 1.00 89.56 98 LEU A CA 1
ATOM 785 C C . LEU A 1 98 ? -21.260 5.274 10.939 1.00 89.56 98 LEU A C 1
ATOM 787 O O . LEU A 1 98 ? -22.107 4.696 10.263 1.00 89.56 98 LEU A O 1
ATOM 791 N N . LEU A 1 99 ? -21.574 6.085 11.954 1.00 85.94 99 LEU A N 1
ATOM 792 C CA . LEU A 1 99 ? -22.958 6.396 12.342 1.00 85.94 99 LEU A CA 1
ATOM 793 C C . LEU A 1 99 ? -23.824 5.130 12.539 1.00 85.94 99 LEU A C 1
ATOM 795 O O . LEU A 1 99 ? -24.989 5.093 12.154 1.00 85.94 99 LEU A O 1
ATOM 799 N N . GLY A 1 100 ? -23.231 4.068 13.097 1.00 85.81 100 GLY A N 1
ATOM 800 C CA . GLY A 1 100 ? -23.905 2.787 13.343 1.00 85.81 100 GLY A CA 1
ATOM 801 C C . GLY A 1 100 ? -24.084 1.887 12.115 1.00 85.81 100 GLY A C 1
ATOM 802 O O . GLY A 1 100 ? -24.701 0.835 12.238 1.00 85.81 100 GLY A O 1
ATOM 803 N N . ARG A 1 101 ? -23.546 2.255 10.945 1.00 89.25 101 ARG A N 1
ATOM 804 C CA . ARG A 1 101 ? -23.636 1.459 9.713 1.00 89.25 101 ARG A CA 1
ATOM 805 C C . ARG A 1 101 ? -22.333 0.685 9.486 1.00 89.25 101 ARG A C 1
ATOM 807 O O . ARG A 1 101 ? -21.330 1.312 9.135 1.00 89.25 101 ARG A O 1
ATOM 814 N N . PRO A 1 102 ? -22.308 -0.641 9.710 1.00 92.69 102 PRO A N 1
ATOM 815 C CA . PRO A 1 102 ? -21.118 -1.444 9.468 1.00 92.69 102 PRO A CA 1
ATOM 816 C C . PRO A 1 102 ? -20.903 -1.656 7.967 1.00 92.69 102 PRO A C 1
ATOM 818 O O . PRO A 1 102 ? -21.837 -1.982 7.236 1.00 92.69 102 PRO A O 1
ATOM 821 N N . LYS A 1 103 ? -19.657 -1.509 7.519 1.00 94.62 103 LYS A N 1
ATOM 822 C CA . LYS A 1 103 ? -19.228 -1.804 6.150 1.00 94.62 103 LYS A CA 1
ATOM 823 C C . LYS A 1 103 ? -17.940 -2.618 6.159 1.00 94.62 103 LYS A C 1
ATOM 825 O O . LYS A 1 103 ? -16.964 -2.221 6.797 1.00 94.62 103 LYS A O 1
ATOM 830 N N . ALA A 1 104 ? -17.942 -3.755 5.469 1.00 96.31 104 ALA A N 1
ATOM 831 C CA . ALA A 1 104 ? -16.793 -4.652 5.404 1.00 96.31 104 ALA A CA 1
ATOM 832 C C . ALA A 1 104 ? -15.726 -4.138 4.431 1.00 96.31 104 ALA A C 1
ATOM 834 O O . ALA A 1 104 ? -16.021 -3.813 3.283 1.00 96.31 104 ALA A O 1
ATOM 835 N N . VAL A 1 105 ? -14.477 -4.117 4.890 1.00 97.25 105 VAL A N 1
ATOM 836 C CA . VAL A 1 105 ? -13.301 -3.823 4.071 1.00 97.25 105 VAL A CA 1
ATOM 837 C C . VAL A 1 105 ? -12.717 -5.155 3.603 1.00 97.25 105 VAL A C 1
ATOM 839 O O . VAL A 1 105 ? -11.987 -5.817 4.338 1.00 97.25 105 VAL A O 1
ATOM 842 N N . THR A 1 106 ? -13.080 -5.572 2.390 1.00 97.00 106 THR A N 1
ATOM 843 C CA . THR A 1 106 ? -12.616 -6.829 1.777 1.00 97.00 106 THR A CA 1
ATOM 844 C C . THR A 1 106 ? -11.382 -6.610 0.896 1.00 97.00 106 THR A C 1
ATOM 846 O O . THR A 1 106 ? -10.958 -5.480 0.652 1.00 97.00 106 THR A O 1
ATOM 849 N N . LEU A 1 107 ? -10.793 -7.692 0.379 1.00 97.50 107 LEU A N 1
ATOM 850 C CA . LEU A 1 107 ? -9.684 -7.595 -0.577 1.00 97.50 107 LEU A CA 1
ATOM 851 C C . LEU A 1 107 ? -10.100 -6.902 -1.880 1.00 97.50 107 LEU A C 1
ATOM 853 O O . LEU A 1 107 ? -9.334 -6.102 -2.416 1.00 97.50 107 LEU A O 1
ATOM 857 N N . ASP A 1 108 ? -11.321 -7.158 -2.347 1.00 96.69 108 ASP A N 1
ATOM 858 C CA . ASP A 1 108 ? -11.878 -6.513 -3.540 1.00 96.69 108 ASP A CA 1
ATOM 859 C C . ASP A 1 108 ? -12.075 -5.017 -3.320 1.00 96.69 108 ASP A C 1
ATOM 861 O O . ASP A 1 108 ? -11.856 -4.216 -4.224 1.00 96.69 108 ASP A O 1
ATOM 865 N N . GLU A 1 109 ? -12.403 -4.613 -2.093 1.00 95.81 109 GLU A N 1
ATOM 866 C CA . GLU A 1 109 ? -12.475 -3.202 -1.729 1.00 95.81 109 GLU A CA 1
ATOM 867 C C . GLU A 1 109 ? -11.110 -2.518 -1.762 1.00 95.81 109 GLU A C 1
ATOM 869 O O . GLU A 1 109 ? -10.968 -1.407 -2.281 1.00 95.81 109 GLU A O 1
ATOM 874 N N . VAL A 1 110 ? -10.071 -3.202 -1.282 1.00 95.81 110 VAL A N 1
ATOM 875 C CA . VAL A 1 110 ? -8.697 -2.706 -1.401 1.00 95.81 110 VAL A CA 1
ATOM 876 C C . VAL A 1 110 ? -8.283 -2.597 -2.872 1.00 95.81 110 VAL A C 1
ATOM 878 O O . VAL A 1 110 ? -7.723 -1.570 -3.267 1.00 95.81 110 VAL A O 1
ATOM 881 N N . ASN A 1 111 ? -8.604 -3.600 -3.697 1.00 95.75 111 ASN A N 1
ATOM 882 C CA . ASN A 1 111 ? -8.377 -3.555 -5.141 1.00 95.75 111 ASN A CA 1
ATOM 883 C C . ASN A 1 111 ? -9.131 -2.386 -5.793 1.00 95.75 111 ASN A C 1
ATOM 885 O O . ASN A 1 111 ? -8.519 -1.594 -6.499 1.00 95.75 111 ASN A O 1
ATOM 889 N N . ARG A 1 112 ? -10.417 -2.193 -5.499 1.00 94.38 112 ARG A N 1
ATOM 890 C CA . ARG A 1 112 ? -11.224 -1.114 -6.087 1.00 94.38 112 ARG A CA 1
ATOM 891 C C . ARG A 1 112 ? -10.724 0.281 -5.712 1.00 94.38 112 ARG A C 1
ATOM 893 O O . ARG A 1 112 ? -10.835 1.233 -6.492 1.00 94.38 112 ARG A O 1
ATOM 900 N N . VAL A 1 113 ? -10.205 0.446 -4.497 1.00 92.81 113 VAL A N 1
ATOM 901 C CA . VAL A 1 113 ? -9.716 1.745 -4.020 1.00 92.81 113 VAL A CA 1
ATOM 902 C C . VAL A 1 113 ? -8.322 2.049 -4.563 1.00 92.81 113 VAL A C 1
ATOM 904 O O . VAL A 1 113 ? -8.116 3.164 -5.041 1.00 92.81 113 VAL A O 1
ATOM 907 N N . LEU A 1 114 ? -7.394 1.085 -4.505 1.00 92.56 114 LEU A N 1
ATOM 908 C CA . LEU A 1 114 ? -5.963 1.292 -4.778 1.00 92.56 114 LEU A CA 1
ATOM 909 C C . LEU A 1 114 ? -5.481 0.732 -6.128 1.00 92.56 114 LEU A C 1
ATOM 911 O O . LEU A 1 114 ? -4.374 1.051 -6.553 1.00 92.56 114 LEU A O 1
ATOM 915 N N . GLY A 1 115 ? -6.282 -0.106 -6.786 1.00 94.25 115 GLY A N 1
ATOM 916 C CA . GLY A 1 115 ? -5.957 -0.803 -8.034 1.00 94.25 115 GLY A CA 1
ATOM 917 C C . GLY A 1 115 ? -4.771 -1.753 -7.917 1.00 94.25 115 GLY A C 1
ATOM 918 O O . GLY A 1 115 ? -3.927 -1.781 -8.806 1.00 94.25 115 GLY A O 1
ATOM 919 N N . VAL A 1 116 ? -4.685 -2.487 -6.804 1.00 95.62 116 VAL A N 1
ATOM 920 C CA . VAL A 1 116 ? -3.639 -3.489 -6.543 1.00 95.62 116 VAL A CA 1
ATOM 921 C C . VAL A 1 116 ? -4.231 -4.896 -6.543 1.00 95.62 116 VAL A C 1
ATOM 923 O O . VAL A 1 116 ? -5.372 -5.078 -6.124 1.00 95.62 116 VAL A O 1
ATOM 926 N N . ASN A 1 117 ? -3.472 -5.901 -6.980 1.00 96.69 117 ASN A N 1
ATOM 927 C CA . ASN A 1 117 ? -3.965 -7.278 -7.088 1.00 96.69 117 ASN A CA 1
ATOM 928 C C . ASN A 1 117 ? -4.472 -7.840 -5.735 1.00 96.69 117 ASN A C 1
ATOM 930 O O . ASN A 1 117 ? -3.778 -7.742 -4.715 1.00 96.69 117 ASN A O 1
ATOM 934 N N . SER A 1 118 ? -5.680 -8.419 -5.744 1.00 97.19 118 SER A N 1
ATOM 935 C CA . SER A 1 118 ? -6.359 -9.047 -4.595 1.00 97.19 118 SER A CA 1
ATOM 936 C C . SER A 1 118 ? -6.283 -10.573 -4.575 1.00 97.19 118 SER A C 1
ATOM 938 O O . SER A 1 118 ? -6.802 -11.206 -3.656 1.00 97.19 118 SER A O 1
ATOM 940 N N . THR A 1 119 ? -5.610 -11.168 -5.559 1.00 96.19 119 THR A N 1
ATOM 941 C CA . THR A 1 119 ? -5.482 -12.619 -5.733 1.00 96.19 119 THR A CA 1
ATOM 942 C C . THR A 1 119 ? -4.013 -13.047 -5.758 1.00 96.19 119 THR A C 1
ATOM 944 O O . THR A 1 119 ? -3.111 -12.210 -5.728 1.00 96.19 119 THR A O 1
ATOM 947 N N . GLY A 1 120 ? -3.760 -14.356 -5.811 1.00 96.00 120 GLY A N 1
ATOM 948 C CA . GLY A 1 120 ? -2.409 -14.910 -5.892 1.00 96.00 120 GLY A CA 1
ATOM 949 C C . GLY A 1 120 ? -1.729 -15.099 -4.530 1.00 96.00 120 GLY A C 1
ATOM 950 O O . GLY A 1 120 ? -2.377 -15.005 -3.482 1.00 96.00 120 GLY A O 1
ATOM 951 N N . PRO A 1 121 ? -0.422 -15.418 -4.523 1.00 95.12 121 PRO A N 1
ATOM 952 C CA . PRO A 1 121 ? 0.301 -15.731 -3.299 1.00 95.12 121 PRO A CA 1
ATOM 953 C C . PRO A 1 121 ? 0.420 -14.511 -2.371 1.00 95.12 121 PRO A C 1
ATOM 955 O O . PRO A 1 121 ? 0.646 -13.389 -2.844 1.00 95.12 121 PRO A O 1
ATOM 958 N N . PRO A 1 122 ? 0.320 -14.704 -1.045 1.00 92.94 122 PRO A N 1
ATOM 959 C CA . PRO A 1 122 ? 0.526 -13.632 -0.082 1.00 92.94 122 PRO A CA 1
ATOM 960 C C . PRO A 1 122 ? 1.996 -13.198 -0.033 1.00 92.94 122 PRO A C 1
ATOM 962 O O . PRO A 1 122 ? 2.920 -13.947 -0.355 1.00 92.94 122 PRO A O 1
ATOM 965 N N . VAL A 1 123 ? 2.222 -11.968 0.425 1.00 91.94 123 VAL A N 1
ATOM 966 C CA . VAL A 1 123 ? 3.569 -11.443 0.675 1.00 91.94 123 VAL A CA 1
ATOM 967 C C . VAL A 1 123 ? 3.969 -11.774 2.111 1.00 91.94 123 VAL A C 1
ATOM 969 O O . VAL A 1 123 ? 3.602 -11.064 3.049 1.00 91.94 123 VAL A O 1
ATOM 972 N N . HIS A 1 124 ? 4.723 -12.852 2.304 1.00 85.56 124 HIS A N 1
ATOM 973 C CA . HIS A 1 124 ? 5.160 -13.261 3.639 1.00 85.56 124 HIS A CA 1
ATOM 974 C C . HIS A 1 124 ? 6.210 -12.297 4.211 1.00 85.56 124 HIS A C 1
ATOM 976 O O . HIS A 1 124 ? 7.092 -11.865 3.487 1.00 85.56 124 HIS A O 1
ATOM 982 N N . PRO A 1 125 ? 6.215 -11.974 5.513 1.00 81.75 125 PRO A N 1
ATOM 983 C CA . PRO A 1 125 ? 7.227 -11.104 6.124 1.00 81.75 125 PRO A CA 1
ATOM 984 C C . PRO A 1 125 ? 8.573 -11.826 6.354 1.00 81.75 125 PRO A C 1
ATOM 986 O O . PRO A 1 125 ? 9.193 -11.671 7.406 1.00 81.75 125 PRO A O 1
ATOM 989 N N . LYS A 1 126 ? 9.004 -12.665 5.408 1.00 80.50 126 LYS A N 1
ATOM 990 C CA . LYS A 1 126 ? 10.270 -13.407 5.416 1.00 80.50 126 LYS A CA 1
ATOM 991 C C . LYS A 1 126 ? 10.669 -13.723 3.977 1.00 80.50 126 LYS A C 1
ATOM 993 O O . LYS A 1 126 ? 9.842 -14.193 3.203 1.00 80.50 126 LYS A O 1
ATOM 998 N N . GLY A 1 127 ? 11.937 -13.517 3.646 1.00 74.62 127 GLY A N 1
ATOM 999 C CA . GLY A 1 127 ? 12.503 -13.959 2.377 1.00 74.62 127 GLY A CA 1
ATOM 1000 C C . GLY A 1 127 ? 13.941 -13.489 2.186 1.00 74.62 127 GLY A C 1
ATOM 1001 O O . GLY A 1 127 ? 14.382 -12.534 2.831 1.00 74.62 127 GLY A O 1
ATOM 1002 N N . GLU A 1 128 ? 14.656 -14.178 1.302 1.00 75.06 128 GLU A N 1
ATOM 1003 C CA . GLU A 1 128 ? 16.051 -13.891 0.973 1.00 75.06 128 GLU A CA 1
ATOM 1004 C C . GLU A 1 128 ? 16.173 -12.625 0.119 1.00 75.06 128 GLU A C 1
ATOM 1006 O O . GLU A 1 128 ? 15.423 -12.413 -0.834 1.00 75.06 128 GLU A O 1
ATOM 1011 N N . VAL A 1 129 ? 17.105 -11.744 0.495 1.00 77.62 129 VAL A N 1
ATOM 1012 C CA . VAL A 1 129 ? 17.246 -10.401 -0.107 1.00 77.62 129 VAL A CA 1
ATOM 1013 C C . VAL A 1 129 ? 18.698 -10.015 -0.389 1.00 77.62 129 VAL A C 1
ATOM 1015 O O . VAL A 1 129 ? 18.959 -8.884 -0.785 1.00 77.62 129 VAL A O 1
ATOM 1018 N N . ALA A 1 130 ? 19.660 -10.915 -0.164 1.00 72.06 130 ALA A N 1
ATOM 1019 C CA . ALA A 1 130 ? 21.086 -10.588 -0.222 1.00 72.06 130 ALA A CA 1
ATOM 1020 C C . ALA A 1 130 ? 21.522 -10.043 -1.595 1.00 72.06 130 ALA A C 1
ATOM 1022 O O . ALA A 1 130 ? 22.223 -9.034 -1.662 1.00 72.06 130 ALA A O 1
ATOM 1023 N N . GLU A 1 131 ? 21.067 -10.661 -2.685 1.00 71.44 131 GLU A N 1
ATOM 1024 C CA . GLU A 1 131 ? 21.397 -10.249 -4.057 1.00 71.44 131 GLU A CA 1
ATOM 1025 C C . GLU A 1 131 ? 20.731 -8.923 -4.438 1.00 71.44 131 GLU A C 1
ATOM 1027 O O . GLU A 1 131 ? 21.395 -8.008 -4.923 1.00 71.44 131 GLU A O 1
ATOM 1032 N N . LEU A 1 132 ? 19.444 -8.767 -4.114 1.00 72.94 132 LEU A N 1
ATOM 1033 C CA . LEU A 1 132 ? 18.698 -7.525 -4.323 1.00 72.94 132 LEU A CA 1
ATOM 1034 C C . LEU A 1 132 ? 19.354 -6.338 -3.609 1.00 72.94 132 LEU A C 1
ATOM 1036 O O . LEU A 1 132 ? 19.417 -5.235 -4.153 1.00 72.94 132 LEU A O 1
ATOM 1040 N N . MET A 1 133 ? 19.854 -6.562 -2.392 1.00 71.44 133 MET A N 1
ATOM 1041 C CA . MET A 1 133 ? 20.543 -5.531 -1.625 1.00 71.44 133 MET A CA 1
ATOM 1042 C C . MET A 1 133 ? 21.848 -5.107 -2.300 1.00 71.44 133 MET A C 1
ATOM 1044 O O . MET A 1 133 ? 22.129 -3.918 -2.291 1.00 71.44 133 MET A O 1
ATOM 1048 N N . LYS A 1 134 ? 22.600 -6.012 -2.943 1.00 70.00 134 LYS A N 1
ATOM 1049 C CA . LYS A 1 134 ? 23.802 -5.647 -3.720 1.00 70.00 134 LYS A CA 1
ATOM 1050 C C . LYS A 1 134 ? 23.467 -4.838 -4.978 1.00 70.00 134 LYS A C 1
ATOM 1052 O O . LYS A 1 134 ? 24.213 -3.940 -5.351 1.00 70.00 134 LYS A O 1
ATOM 1057 N N . GLU A 1 135 ? 22.351 -5.149 -5.636 1.00 69.44 135 GLU A N 1
ATOM 1058 C CA . GLU A 1 135 ? 21.956 -4.500 -6.893 1.00 69.44 135 GLU A CA 1
ATOM 1059 C C . GLU A 1 135 ? 21.322 -3.113 -6.675 1.00 69.44 135 GLU A C 1
ATOM 1061 O O . GLU A 1 135 ? 21.578 -2.156 -7.413 1.00 69.44 135 GLU A O 1
ATOM 1066 N N . ILE A 1 136 ? 20.487 -2.985 -5.639 1.00 67.56 136 ILE A N 1
ATOM 1067 C CA . ILE A 1 136 ? 19.799 -1.731 -5.304 1.00 67.56 136 ILE A CA 1
ATOM 1068 C C . ILE A 1 136 ? 20.661 -0.848 -4.398 1.00 67.56 136 ILE A C 1
ATOM 1070 O O . ILE A 1 136 ? 20.585 0.380 -4.499 1.00 67.56 136 ILE A O 1
ATOM 1074 N N . MET A 1 137 ? 21.494 -1.436 -3.536 1.00 63.97 137 MET A N 1
ATOM 1075 C CA . MET A 1 137 ? 22.323 -0.707 -2.580 1.00 63.97 137 MET A CA 1
ATOM 1076 C C . MET A 1 137 ? 23.807 -0.922 -2.877 1.00 63.97 137 MET A C 1
ATOM 1078 O O . MET A 1 137 ? 24.322 -2.033 -2.862 1.00 63.97 137 MET A O 1
ATOM 1082 N N . LYS A 1 138 ? 24.535 0.180 -3.075 1.00 57.31 138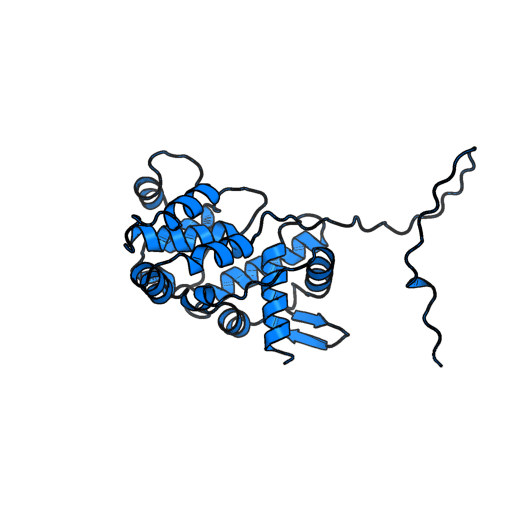 LYS A N 1
ATOM 1083 C CA . LYS A 1 138 ? 25.996 0.151 -3.254 1.00 57.31 138 LYS A CA 1
ATOM 1084 C C . LYS A 1 138 ? 26.763 -0.247 -1.976 1.00 57.31 138 LYS A C 1
ATOM 1086 O O . LYS A 1 138 ? 27.973 -0.418 -2.029 1.00 57.31 138 LYS A O 1
ATOM 1091 N N . SER A 1 139 ? 26.094 -0.361 -0.826 1.00 51.44 139 SER A N 1
ATOM 1092 C CA . SER A 1 139 ? 26.688 -0.716 0.471 1.00 51.44 139 SER A CA 1
ATOM 1093 C C . SER A 1 139 ? 25.641 -1.380 1.388 1.00 51.44 139 SER A C 1
ATOM 1095 O O . SER A 1 139 ? 24.451 -1.251 1.103 1.00 51.44 139 SER A O 1
ATOM 1097 N N . PRO A 1 140 ? 26.020 -2.050 2.500 1.00 54.81 140 PRO A N 1
ATOM 1098 C CA . PRO A 1 140 ? 25.106 -2.779 3.398 1.00 54.81 140 PRO A CA 1
ATOM 1099 C C . PRO A 1 140 ? 24.163 -1.886 4.243 1.00 54.81 140 PRO A C 1
ATOM 1101 O O . PRO A 1 140 ? 23.688 -2.292 5.303 1.00 54.81 140 PRO A O 1
ATOM 1104 N N . GLY A 1 141 ? 23.908 -0.649 3.808 1.00 63.19 141 GLY A N 1
ATOM 1105 C CA . GLY A 1 141 ? 23.119 0.343 4.534 1.00 63.19 141 GLY A CA 1
ATOM 1106 C C . GLY A 1 141 ? 21.619 0.044 4.593 1.00 63.19 141 GLY A C 1
ATOM 1107 O O . GLY A 1 141 ? 21.108 -0.906 4.015 1.00 63.19 141 GLY A O 1
ATOM 1108 N N . LYS A 1 142 ? 20.869 0.885 5.305 1.00 72.56 142 LYS A N 1
ATOM 1109 C CA . LYS A 1 142 ? 19.404 0.800 5.307 1.00 72.56 142 LYS A CA 1
ATOM 1110 C C . LYS A 1 142 ? 18.823 1.520 4.084 1.00 72.56 142 LYS A C 1
ATOM 1112 O O . LYS A 1 142 ? 19.330 2.564 3.670 1.00 72.56 142 LYS A O 1
ATOM 1117 N N . LEU A 1 143 ? 17.732 0.990 3.527 1.00 81.31 143 LEU A N 1
ATOM 1118 C CA . LEU A 1 143 ? 17.082 1.579 2.358 1.00 81.31 143 LEU A CA 1
ATOM 1119 C C . LEU A 1 143 ? 16.142 2.714 2.767 1.00 81.31 143 LEU A C 1
ATOM 1121 O O . LEU A 1 143 ? 14.993 2.487 3.139 1.00 81.31 143 LEU A O 1
ATOM 1125 N N . HIS A 1 144 ? 16.627 3.948 2.693 1.00 87.00 144 HIS A N 1
ATOM 1126 C CA . HIS A 1 144 ? 15.859 5.107 3.127 1.00 87.00 144 HIS A CA 1
ATOM 1127 C C . HIS A 1 144 ? 14.762 5.497 2.123 1.00 87.00 144 HIS A C 1
ATOM 1129 O O . HIS A 1 144 ? 15.038 5.744 0.943 1.00 87.00 144 HIS A O 1
ATOM 1135 N N . CYS A 1 145 ? 13.520 5.675 2.590 1.00 86.81 145 CYS A N 1
ATOM 1136 C CA . CYS A 1 145 ? 12.389 6.003 1.717 1.00 86.81 145 CYS A CA 1
ATOM 1137 C C . CYS A 1 145 ? 12.578 7.326 0.951 1.00 86.81 145 CYS A C 1
ATOM 1139 O O . CYS A 1 145 ? 12.002 7.496 -0.123 1.00 86.81 145 CYS A O 1
ATOM 1141 N N . SER A 1 146 ? 13.323 8.313 1.475 1.00 87.31 146 SER A N 1
ATOM 1142 C CA . SER A 1 146 ? 13.606 9.557 0.723 1.00 87.31 146 SER A CA 1
ATOM 1143 C C . SER A 1 146 ? 14.609 9.360 -0.411 1.00 87.31 146 SER A C 1
ATOM 1145 O O . SER A 1 146 ? 14.494 10.036 -1.427 1.00 87.31 146 SER A O 1
ATOM 1147 N N . CYS A 1 147 ? 15.547 8.419 -0.278 1.00 88.31 147 CYS A N 1
ATOM 1148 C CA . CYS A 1 147 ? 16.483 8.093 -1.350 1.00 88.31 147 CYS A CA 1
ATOM 1149 C C . CYS A 1 147 ? 15.741 7.458 -2.524 1.00 88.31 147 CYS A C 1
ATOM 1151 O O . CYS A 1 147 ? 15.917 7.906 -3.650 1.00 88.31 147 CYS A O 1
ATOM 1153 N N . LEU A 1 148 ? 14.829 6.519 -2.248 1.00 90.50 148 LEU A N 1
ATOM 1154 C CA . LEU A 1 148 ? 13.952 5.945 -3.272 1.00 90.50 148 LEU A CA 1
ATOM 1155 C C . LEU A 1 148 ? 13.111 7.015 -3.972 1.00 90.50 148 LEU A C 1
ATOM 1157 O O . LEU A 1 148 ? 13.059 7.052 -5.193 1.00 90.50 148 LEU A O 1
ATOM 1161 N N . GLY A 1 149 ? 12.517 7.936 -3.206 1.00 91.62 149 GLY A N 1
ATOM 1162 C CA . GLY A 1 149 ? 11.749 9.043 -3.781 1.00 91.62 149 GLY A CA 1
ATOM 1163 C C . GLY A 1 149 ? 12.578 9.939 -4.709 1.00 91.62 149 GLY A C 1
ATOM 1164 O O . GLY A 1 149 ? 12.078 10.339 -5.752 1.00 91.62 149 GLY A O 1
ATOM 1165 N N . ARG A 1 150 ? 13.844 10.221 -4.362 1.00 90.88 150 ARG A N 1
ATOM 1166 C CA . ARG A 1 150 ? 14.759 10.994 -5.222 1.00 90.88 150 ARG A CA 1
ATOM 1167 C C . ARG A 1 150 ? 15.114 10.251 -6.509 1.00 90.88 150 ARG A C 1
ATOM 1169 O O . ARG A 1 150 ? 15.076 10.864 -7.563 1.00 90.88 150 ARG A O 1
ATOM 1176 N N . LEU A 1 151 ? 15.403 8.950 -6.426 1.00 91.31 151 LEU A N 1
ATOM 1177 C CA . LEU A 1 151 ? 15.692 8.124 -7.607 1.00 91.31 151 LEU A CA 1
ATOM 1178 C C . LEU A 1 151 ? 14.499 8.069 -8.569 1.00 91.31 151 LEU A C 1
ATOM 1180 O O . LEU A 1 151 ? 14.672 8.160 -9.775 1.00 91.31 151 LEU A O 1
ATOM 1184 N N . LEU A 1 152 ? 13.279 7.958 -8.042 1.00 94.06 152 LEU A N 1
ATOM 1185 C CA . LEU A 1 152 ? 12.070 7.952 -8.870 1.00 94.06 152 LEU A CA 1
ATOM 1186 C C . LEU A 1 152 ? 11.806 9.309 -9.539 1.00 94.06 152 LEU A C 1
ATOM 1188 O O . LEU A 1 152 ? 11.328 9.346 -10.675 1.00 94.06 152 LEU A O 1
ATOM 1192 N N . ALA A 1 153 ? 12.116 10.403 -8.838 1.00 93.38 153 ALA A N 1
ATOM 1193 C CA . ALA A 1 153 ? 11.939 11.768 -9.326 1.00 93.38 153 ALA A CA 1
ATOM 1194 C C . ALA A 1 153 ? 12.993 12.194 -10.363 1.00 93.38 153 ALA A C 1
ATOM 1196 O O . ALA A 1 153 ? 12.778 13.182 -11.055 1.00 93.38 153 ALA A O 1
ATOM 1197 N N . ASP A 1 154 ? 14.111 11.473 -10.484 1.00 92.81 154 ASP A N 1
ATOM 1198 C CA . ASP A 1 154 ? 15.149 11.770 -11.473 1.00 92.81 154 ASP A CA 1
ATOM 1199 C C . ASP A 1 154 ? 14.603 11.563 -12.900 1.00 92.81 154 ASP A C 1
ATOM 1201 O O . ASP A 1 154 ? 14.214 10.438 -13.238 1.00 92.81 154 ASP A O 1
ATOM 1205 N N . PRO A 1 155 ? 14.548 12.601 -13.758 1.00 90.56 155 PRO A N 1
ATOM 1206 C CA . PRO A 1 155 ? 14.052 12.469 -15.127 1.00 90.56 155 PRO A CA 1
ATOM 1207 C C . PRO A 1 155 ? 14.891 11.505 -15.979 1.00 90.56 155 PRO A C 1
ATOM 1209 O O . PRO A 1 155 ? 14.342 10.887 -16.888 1.00 90.56 155 PRO A O 1
ATOM 1212 N N . ASN A 1 156 ? 16.172 11.309 -15.648 1.00 91.81 156 ASN A N 1
ATOM 1213 C CA . ASN A 1 156 ? 17.081 10.415 -16.368 1.00 91.81 156 ASN A CA 1
ATOM 1214 C C . ASN A 1 156 ? 16.968 8.948 -15.923 1.00 91.81 156 ASN A C 1
ATOM 1216 O O . ASN A 1 156 ? 17.560 8.063 -16.541 1.00 91.81 156 ASN A O 1
ATOM 1220 N N . GLN A 1 157 ? 16.222 8.660 -14.851 1.00 91.44 157 GLN A N 1
ATOM 1221 C CA . GLN A 1 157 ? 15.988 7.288 -14.408 1.00 91.44 157 GLN A CA 1
ATOM 1222 C C . GLN A 1 157 ? 15.169 6.528 -15.459 1.00 91.44 157 GLN A C 1
ATOM 1224 O O . GLN A 1 157 ? 13.986 6.811 -15.667 1.00 91.44 157 GLN A O 1
ATOM 1229 N N . LEU A 1 158 ? 15.790 5.516 -16.069 1.00 94.69 158 LEU A N 1
ATOM 1230 C CA . LEU A 1 158 ? 15.148 4.623 -17.032 1.00 94.69 158 LEU A CA 1
ATOM 1231 C C . LEU A 1 158 ? 14.027 3.810 -16.376 1.00 94.69 158 LEU A C 1
ATOM 1233 O O . LEU A 1 158 ? 14.142 3.423 -15.212 1.00 94.69 158 LEU A O 1
ATOM 1237 N N . ALA A 1 159 ? 12.973 3.511 -17.138 1.00 96.56 159 ALA A N 1
ATOM 1238 C CA . ALA A 1 159 ? 11.820 2.708 -16.715 1.00 96.56 159 ALA A CA 1
ATOM 1239 C C . ALA A 1 159 ? 12.104 1.187 -16.771 1.00 96.56 159 ALA A C 1
ATOM 1241 O O . ALA A 1 159 ? 11.328 0.398 -17.304 1.00 96.56 159 ALA A O 1
ATOM 1242 N N . ASP A 1 160 ? 13.257 0.776 -16.248 1.00 94.94 160 ASP A N 1
ATOM 1243 C CA . ASP A 1 160 ? 13.772 -0.590 -16.311 1.00 94.94 160 ASP A CA 1
ATOM 1244 C C . ASP A 1 160 ? 13.340 -1.469 -15.110 1.00 94.94 160 ASP A C 1
ATOM 1246 O O . ASP A 1 160 ? 12.513 -1.100 -14.266 1.00 94.94 160 ASP A O 1
ATOM 1250 N N . LYS A 1 161 ? 13.926 -2.671 -15.007 1.00 94.12 161 LYS A N 1
ATOM 1251 C CA . LYS A 1 161 ? 13.706 -3.598 -13.881 1.00 94.12 161 LYS A CA 1
ATOM 1252 C C . LYS A 1 161 ? 14.043 -2.964 -12.526 1.00 94.12 161 LYS A C 1
ATOM 1254 O O . LYS A 1 161 ? 13.348 -3.216 -11.539 1.00 94.12 161 LYS A O 1
ATOM 1259 N N . LYS A 1 162 ? 15.089 -2.137 -12.459 1.00 91.94 162 LYS A N 1
ATOM 1260 C CA . LYS A 1 162 ? 15.510 -1.462 -11.229 1.00 91.94 162 LYS A CA 1
ATOM 1261 C C . LYS A 1 162 ? 14.494 -0.398 -10.824 1.00 91.94 162 LYS A C 1
ATOM 1263 O O . LYS A 1 162 ? 14.122 -0.347 -9.653 1.00 91.94 162 LYS A O 1
ATOM 1268 N N . PHE A 1 163 ? 13.982 0.385 -11.771 1.00 94.88 163 PHE A N 1
ATOM 1269 C CA . PHE A 1 163 ? 12.901 1.340 -11.524 1.00 94.88 163 PHE A CA 1
ATOM 1270 C C . PHE A 1 163 ? 11.656 0.661 -10.950 1.00 94.88 163 PHE A C 1
ATOM 1272 O O . PHE A 1 163 ? 11.171 1.075 -9.895 1.00 94.88 163 PHE A O 1
ATOM 1279 N N . LYS A 1 164 ? 11.195 -0.434 -11.568 1.00 96.62 164 LYS A N 1
ATOM 1280 C CA . LYS A 1 164 ? 10.038 -1.213 -11.090 1.00 96.62 164 LYS A CA 1
ATOM 1281 C C . LYS A 1 164 ? 10.202 -1.656 -9.635 1.00 96.62 164 LYS A C 1
ATOM 1283 O O . LYS A 1 164 ? 9.292 -1.493 -8.824 1.00 96.62 164 LYS A O 1
ATOM 1288 N N . ARG A 1 165 ? 11.392 -2.138 -9.266 1.00 94.38 165 ARG A N 1
ATOM 1289 C CA . ARG A 1 165 ? 11.715 -2.488 -7.875 1.00 94.38 165 ARG A CA 1
ATOM 1290 C C . ARG A 1 165 ? 11.649 -1.270 -6.956 1.00 94.38 165 ARG A C 1
ATOM 1292 O O . ARG A 1 165 ? 10.986 -1.328 -5.925 1.00 94.38 165 ARG A O 1
ATOM 1299 N N . ILE A 1 166 ? 12.289 -0.160 -7.329 1.00 93.38 166 ILE A N 1
ATOM 1300 C CA . ILE A 1 166 ? 12.306 1.078 -6.531 1.00 93.38 166 ILE A CA 1
ATOM 1301 C C . ILE A 1 166 ? 10.879 1.590 -6.277 1.00 93.38 166 ILE A C 1
ATOM 1303 O O . ILE A 1 166 ? 10.593 1.987 -5.147 1.00 93.38 166 ILE A O 1
ATOM 1307 N N . VAL A 1 167 ? 9.981 1.537 -7.271 1.00 95.62 167 VAL A N 1
ATOM 1308 C CA . VAL A 1 167 ? 8.561 1.904 -7.108 1.00 95.62 167 VAL A CA 1
ATOM 1309 C C . VAL A 1 167 ? 7.930 1.095 -5.979 1.00 95.62 167 VAL A C 1
ATOM 1311 O O . VAL A 1 167 ? 7.414 1.667 -5.022 1.00 95.62 167 VAL A O 1
ATOM 1314 N N . VAL A 1 168 ? 8.007 -0.233 -6.041 1.00 95.19 168 VAL A N 1
ATOM 1315 C CA . VAL A 1 168 ? 7.349 -1.104 -5.056 1.00 95.19 168 VAL A CA 1
ATOM 1316 C C . VAL A 1 168 ? 7.954 -0.926 -3.666 1.00 95.19 168 VAL A C 1
ATOM 1318 O O . VAL A 1 168 ? 7.222 -0.823 -2.683 1.00 95.19 168 VAL A O 1
ATOM 1321 N N . LEU A 1 169 ? 9.280 -0.811 -3.567 1.00 92.81 169 LEU A N 1
ATOM 1322 C CA . LEU A 1 169 ? 9.970 -0.557 -2.300 1.00 92.81 169 LEU A CA 1
ATOM 1323 C C . LEU A 1 169 ? 9.565 0.787 -1.688 1.00 92.81 169 LEU A C 1
ATOM 1325 O O . LEU A 1 169 ? 9.348 0.887 -0.478 1.00 92.81 169 LEU A O 1
ATOM 1329 N N . PHE A 1 170 ? 9.412 1.813 -2.526 1.00 92.56 170 PHE A N 1
ATOM 1330 C CA . PHE A 1 170 ? 8.909 3.109 -2.102 1.00 92.56 170 PHE A CA 1
ATOM 1331 C C . PHE A 1 170 ? 7.478 2.997 -1.571 1.00 92.56 170 PHE A C 1
ATOM 1333 O O . PHE A 1 170 ? 7.202 3.522 -0.496 1.00 92.56 170 PHE A O 1
ATOM 1340 N N . LEU A 1 171 ? 6.584 2.278 -2.254 1.00 93.25 171 LEU A N 1
ATOM 1341 C CA . LEU A 1 171 ? 5.201 2.076 -1.805 1.00 93.25 171 LEU A CA 1
ATOM 1342 C C . LEU A 1 171 ? 5.125 1.288 -0.487 1.00 93.25 171 LEU A C 1
ATOM 1344 O O . LEU A 1 171 ? 4.443 1.713 0.448 1.00 93.25 171 LEU A O 1
ATOM 1348 N N . ILE A 1 172 ? 5.901 0.206 -0.356 1.00 91.50 172 ILE A N 1
ATOM 1349 C CA . ILE A 1 172 ? 6.018 -0.571 0.887 1.00 91.50 172 ILE A CA 1
ATOM 1350 C C . ILE A 1 172 ? 6.430 0.338 2.050 1.00 91.50 172 ILE A C 1
ATOM 1352 O O . ILE A 1 172 ? 5.793 0.331 3.103 1.00 91.50 172 ILE A O 1
ATOM 1356 N N . GLY A 1 173 ? 7.468 1.153 1.857 1.00 88.38 173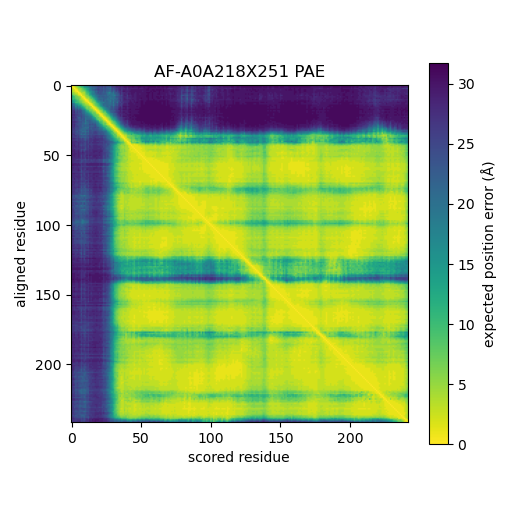 GLY A N 1
ATOM 1357 C CA . GLY A 1 173 ? 8.005 2.023 2.900 1.00 88.38 173 GLY A CA 1
ATOM 1358 C C . GLY A 1 173 ? 7.230 3.324 3.143 1.00 88.38 173 GLY A C 1
ATOM 1359 O O . GLY A 1 173 ? 7.547 4.032 4.098 1.00 88.38 173 GLY A O 1
ATOM 1360 N N . THR A 1 174 ? 6.251 3.683 2.303 1.00 86.25 174 THR A N 1
ATOM 1361 C CA . THR A 1 174 ? 5.533 4.973 2.411 1.00 86.25 174 THR A CA 1
ATOM 1362 C C . THR A 1 174 ? 4.030 4.871 2.607 1.00 86.25 174 THR A C 1
ATOM 1364 O O . THR A 1 174 ? 3.470 5.811 3.180 1.00 86.25 174 THR A O 1
ATOM 1367 N N . ILE A 1 175 ? 3.389 3.784 2.158 1.00 85.62 175 ILE A N 1
ATOM 1368 C CA . ILE A 1 175 ? 1.932 3.621 2.239 1.00 85.62 175 ILE A CA 1
ATOM 1369 C C . ILE A 1 175 ? 1.458 2.238 2.708 1.00 85.62 175 ILE A C 1
ATOM 1371 O O . ILE A 1 175 ? 0.420 2.188 3.356 1.00 85.62 175 ILE A O 1
ATOM 1375 N N . PHE A 1 176 ? 2.170 1.135 2.431 1.00 87.56 176 PHE A N 1
ATOM 1376 C CA . PHE A 1 176 ? 1.653 -0.210 2.757 1.00 87.56 176 PHE A CA 1
ATOM 1377 C C . PHE A 1 176 ? 2.109 -0.739 4.117 1.00 87.56 176 PHE A C 1
ATOM 1379 O O . PHE A 1 176 ? 1.308 -1.280 4.869 1.00 87.56 176 PHE A O 1
ATOM 1386 N N . CYS A 1 177 ? 3.394 -0.592 4.442 1.00 84.56 177 CYS A N 1
ATOM 1387 C CA . CYS A 1 177 ? 4.012 -1.222 5.611 1.00 84.56 177 CYS A CA 1
ATOM 1388 C C . CYS A 1 177 ? 4.750 -0.199 6.479 1.00 84.56 177 CYS A C 1
ATOM 1390 O O . CYS A 1 177 ? 5.807 -0.501 7.036 1.00 84.56 177 CYS A O 1
ATOM 1392 N N . THR A 1 178 ? 4.246 1.034 6.561 1.00 73.00 178 THR A N 1
ATOM 1393 C CA . THR A 1 178 ? 4.965 2.097 7.265 1.00 73.00 178 THR A CA 1
ATOM 1394 C C . THR A 1 178 ? 5.132 1.789 8.739 1.00 73.00 178 THR A C 1
ATOM 1396 O O . THR A 1 178 ? 4.183 1.391 9.410 1.00 73.00 178 THR A O 1
ATOM 1399 N N . LYS A 1 179 ? 6.340 2.039 9.238 1.00 74.25 179 LYS A N 1
ATOM 1400 C CA . LYS A 1 179 ? 6.695 1.966 10.654 1.00 74.25 179 LYS A CA 1
ATOM 1401 C C . LYS A 1 179 ? 7.165 3.342 11.129 1.00 74.25 179 LYS A C 1
ATOM 1403 O O . LYS A 1 179 ? 7.181 4.312 10.371 1.00 74.25 179 LYS A O 1
ATOM 1408 N N . SER A 1 180 ? 7.568 3.433 12.392 1.00 68.62 180 SER A N 1
ATOM 1409 C CA . SER A 1 180 ? 8.289 4.602 12.911 1.00 68.62 180 SER A CA 1
ATOM 1410 C C . SER A 1 180 ? 9.642 4.822 12.217 1.00 68.62 180 SER A C 1
ATOM 1412 O O . SER A 1 180 ? 10.124 5.955 12.182 1.00 68.62 180 SER A O 1
ATOM 1414 N N . ASP A 1 181 ? 10.234 3.761 11.659 1.00 77.00 181 ASP A N 1
ATOM 1415 C CA . ASP A 1 181 ? 11.491 3.813 10.915 1.00 77.00 181 ASP A CA 1
ATOM 1416 C C . ASP A 1 181 ? 11.295 4.464 9.528 1.00 77.00 181 ASP A C 1
ATOM 1418 O O . ASP A 1 181 ? 10.298 4.269 8.837 1.00 77.00 181 ASP A O 1
ATOM 1422 N N . ILE A 1 182 ? 12.283 5.257 9.131 1.00 79.31 182 ILE A N 1
ATOM 1423 C CA . ILE A 1 182 ? 12.410 5.939 7.838 1.00 79.31 182 ILE A CA 1
ATOM 1424 C C . ILE A 1 182 ? 12.864 5.013 6.701 1.00 79.31 182 ILE A C 1
ATOM 1426 O O . ILE A 1 182 ? 12.913 5.425 5.536 1.00 79.31 182 ILE A O 1
ATOM 1430 N N . ASN A 1 183 ? 13.232 3.785 7.051 1.00 85.94 183 ASN A N 1
ATOM 1431 C CA . ASN A 1 183 ? 13.729 2.772 6.140 1.00 85.94 183 ASN A CA 1
ATOM 1432 C C . ASN A 1 183 ? 12.617 1.835 5.668 1.00 85.94 183 ASN A C 1
ATOM 1434 O O . ASN A 1 183 ? 11.657 1.567 6.391 1.00 85.94 183 ASN A O 1
ATOM 1438 N N . VAL A 1 184 ? 12.771 1.302 4.456 1.00 86.56 184 VAL A N 1
ATOM 1439 C CA . VAL A 1 184 ? 11.875 0.265 3.942 1.00 86.56 184 VAL A CA 1
ATOM 1440 C C . VAL A 1 184 ? 12.017 -0.991 4.814 1.00 86.56 184 VAL A C 1
ATOM 1442 O O . VAL A 1 184 ? 13.146 -1.445 5.027 1.00 86.56 184 VAL A O 1
ATOM 1445 N N . PRO A 1 185 ? 10.911 -1.570 5.316 1.00 85.56 185 PRO A N 1
ATOM 1446 C CA . PRO A 1 185 ? 10.966 -2.795 6.102 1.00 85.56 185 PRO A CA 1
ATOM 1447 C C . PRO A 1 185 ? 11.585 -3.945 5.296 1.00 85.56 185 PRO A C 1
ATOM 1449 O O . PRO A 1 185 ? 11.104 -4.301 4.214 1.00 85.56 185 PRO A O 1
ATOM 1452 N N . ARG A 1 186 ? 12.674 -4.515 5.825 1.00 84.94 186 ARG A N 1
ATOM 1453 C CA . ARG A 1 186 ? 13.505 -5.513 5.134 1.00 84.94 186 ARG A CA 1
ATOM 1454 C C . ARG A 1 186 ? 12.740 -6.803 4.839 1.00 84.94 186 ARG A C 1
ATOM 1456 O O . ARG A 1 186 ? 12.996 -7.457 3.833 1.00 84.94 186 ARG A O 1
ATOM 1463 N N . GLU A 1 187 ? 11.790 -7.151 5.697 1.00 86.50 187 GLU A N 1
ATOM 1464 C CA . GLU A 1 187 ? 11.002 -8.376 5.601 1.00 86.50 187 GLU A CA 1
ATOM 1465 C C . GLU A 1 187 ? 10.182 -8.494 4.303 1.00 86.50 187 GLU A C 1
ATOM 1467 O O . GLU A 1 187 ? 9.843 -9.604 3.902 1.00 86.50 187 GLU A O 1
ATOM 1472 N N . TYR A 1 188 ? 9.912 -7.383 3.607 1.00 87.50 188 TYR A N 1
ATOM 1473 C CA . TYR A 1 188 ? 9.091 -7.361 2.390 1.00 87.50 188 TYR A CA 1
ATOM 1474 C C . TYR A 1 188 ? 9.888 -7.205 1.088 1.00 87.50 188 TYR A C 1
ATOM 1476 O O . TYR A 1 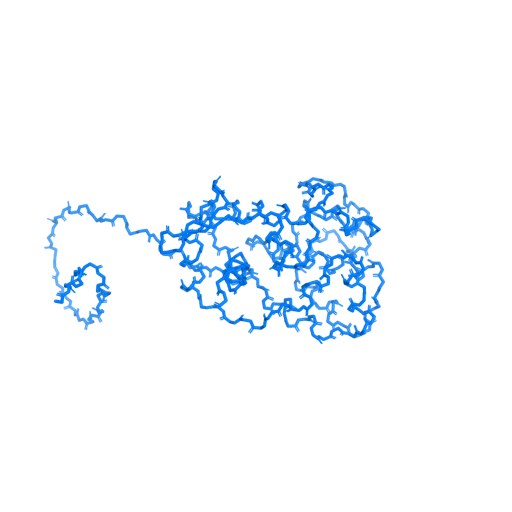188 ? 9.297 -7.279 0.007 1.00 87.50 188 TYR A O 1
ATOM 1484 N N . LEU A 1 189 ? 11.215 -7.014 1.154 1.00 88.50 189 LEU A N 1
ATOM 1485 C CA . LEU A 1 189 ? 12.021 -6.751 -0.049 1.00 88.50 189 LEU A CA 1
ATOM 1486 C C . LEU A 1 189 ? 12.102 -7.973 -0.978 1.00 88.50 189 LEU A C 1
ATOM 1488 O O . LEU A 1 189 ? 12.245 -7.810 -2.184 1.00 88.50 189 LEU A O 1
ATOM 1492 N N . HIS A 1 190 ? 11.955 -9.194 -0.456 1.00 88.50 190 HIS A N 1
ATOM 1493 C CA . HIS A 1 190 ? 11.970 -10.418 -1.270 1.00 88.50 190 HIS A CA 1
ATOM 1494 C C . HIS A 1 190 ? 10.894 -10.387 -2.378 1.00 88.50 190 HIS A C 1
ATOM 1496 O O . HIS A 1 190 ? 11.096 -10.922 -3.463 1.00 88.50 190 HIS A O 1
ATOM 1502 N N . SER A 1 191 ? 9.784 -9.672 -2.149 1.00 91.50 191 SER A N 1
ATOM 1503 C CA . SER A 1 191 ? 8.660 -9.559 -3.088 1.00 91.50 191 SER A CA 1
ATOM 1504 C C . SER A 1 191 ? 8.924 -8.689 -4.324 1.00 91.50 191 SER A C 1
ATOM 1506 O O . SER A 1 191 ? 8.002 -8.455 -5.109 1.00 91.50 191 SER A O 1
ATOM 1508 N N . VAL A 1 192 ? 10.157 -8.189 -4.483 1.00 92.31 192 VAL A N 1
ATOM 1509 C CA . VAL A 1 192 ? 10.623 -7.462 -5.676 1.00 92.31 192 VAL A CA 1
ATOM 1510 C C . VAL A 1 192 ? 11.869 -8.087 -6.318 1.00 92.31 192 VAL A C 1
ATOM 1512 O O . VAL A 1 192 ? 12.403 -7.538 -7.282 1.00 92.31 192 VAL A O 1
ATOM 1515 N N . VAL A 1 193 ? 12.357 -9.221 -5.800 1.00 89.12 193 VAL A N 1
ATOM 1516 C CA . VAL A 1 193 ? 13.530 -9.919 -6.358 1.00 89.12 193 VAL A CA 1
ATOM 1517 C C . VAL A 1 193 ? 13.246 -10.329 -7.802 1.00 89.12 193 VAL A C 1
ATOM 1519 O O . VAL A 1 193 ? 13.959 -9.916 -8.719 1.00 89.12 193 VAL A O 1
ATOM 1522 N N . ASP A 1 194 ? 12.149 -11.055 -8.007 1.00 90.88 194 ASP A N 1
ATOM 1523 C CA . ASP A 1 194 ? 11.659 -11.443 -9.324 1.00 90.88 194 ASP A CA 1
ATOM 1524 C C . ASP A 1 194 ? 10.645 -10.412 -9.834 1.00 90.88 194 ASP A C 1
ATOM 1526 O O . ASP A 1 194 ? 9.487 -10.384 -9.411 1.00 90.88 194 ASP A O 1
ATOM 1530 N N . VAL A 1 195 ? 11.092 -9.548 -10.750 1.00 93.19 195 VAL A N 1
ATOM 1531 C CA . VAL A 1 195 ? 10.266 -8.469 -11.313 1.00 93.19 195 VAL A CA 1
ATOM 1532 C C . VAL A 1 195 ? 9.036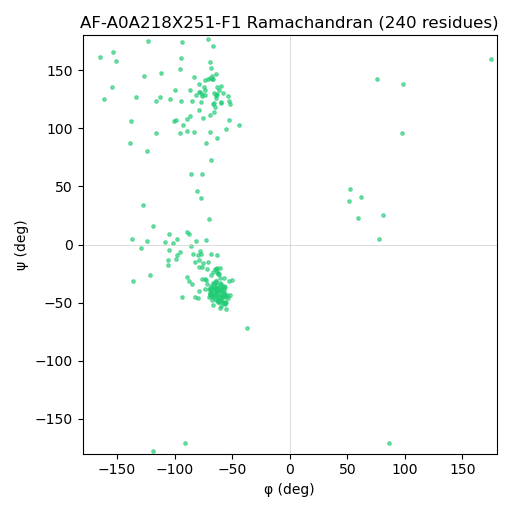 -9.016 -12.039 1.00 93.19 195 VAL A C 1
ATOM 1534 O O . VAL A 1 195 ? 7.979 -8.394 -11.967 1.00 93.19 195 VAL A O 1
ATOM 1537 N N . SER A 1 196 ? 9.139 -10.194 -12.664 1.00 94.06 196 SER A N 1
ATOM 1538 C CA . SER A 1 196 ? 8.024 -10.811 -13.397 1.00 94.06 196 SER A CA 1
ATOM 1539 C C . SER A 1 196 ? 6.872 -11.234 -12.480 1.00 94.06 196 SER A C 1
ATOM 1541 O O . SER A 1 196 ? 5.722 -11.287 -12.905 1.00 94.06 196 SER A O 1
ATOM 1543 N N . LYS A 1 197 ? 7.159 -11.472 -11.194 1.00 94.44 197 LYS A N 1
ATOM 1544 C CA . LYS A 1 197 ? 6.173 -11.898 -10.192 1.00 94.44 197 LYS A CA 1
ATOM 1545 C C . LYS A 1 197 ? 5.597 -10.750 -9.371 1.00 94.44 197 LYS A C 1
ATOM 1547 O O . LYS A 1 197 ? 4.664 -10.977 -8.604 1.00 94.44 197 LYS A O 1
ATOM 1552 N N . ILE A 1 198 ? 6.107 -9.521 -9.513 1.00 95.69 198 ILE A N 1
ATOM 1553 C CA . ILE A 1 198 ? 5.703 -8.382 -8.669 1.00 95.69 198 ILE A CA 1
ATOM 1554 C C . ILE A 1 198 ? 4.184 -8.173 -8.671 1.00 95.69 198 ILE A C 1
ATOM 1556 O O . ILE A 1 198 ? 3.616 -7.986 -7.587 1.00 95.69 198 ILE A O 1
ATOM 1560 N N . GLY A 1 199 ? 3.562 -8.212 -9.855 1.00 95.31 199 GLY A N 1
ATOM 1561 C CA . GLY A 1 199 ? 2.121 -8.009 -10.039 1.00 95.31 199 GLY A CA 1
ATOM 1562 C C . GLY A 1 199 ? 1.258 -9.208 -9.633 1.00 95.31 199 GLY A C 1
ATOM 1563 O O . GLY A 1 199 ? 0.077 -9.041 -9.343 1.00 95.31 199 GLY A O 1
ATOM 1564 N N . ALA A 1 200 ? 1.841 -10.408 -9.540 1.00 96.06 200 ALA A N 1
ATOM 1565 C CA . ALA A 1 200 ? 1.118 -11.630 -9.184 1.00 96.06 200 ALA A CA 1
ATOM 1566 C C . ALA A 1 200 ? 0.843 -11.757 -7.676 1.00 96.06 200 ALA A C 1
ATOM 1568 O O . ALA A 1 200 ? -0.035 -12.516 -7.277 1.00 96.06 200 ALA A O 1
ATOM 1569 N N . TYR A 1 201 ? 1.577 -11.030 -6.830 1.00 96.62 201 TYR A N 1
ATOM 1570 C CA . TYR A 1 201 ? 1.369 -11.064 -5.383 1.00 96.62 201 TYR A CA 1
ATOM 1571 C C . TYR A 1 201 ? 0.034 -10.445 -4.969 1.00 96.62 201 TYR A C 1
ATOM 1573 O O . TYR A 1 201 ? -0.338 -9.372 -5.448 1.00 96.62 201 TYR A O 1
ATOM 1581 N N . ASN A 1 202 ? -0.600 -11.046 -3.963 1.00 96.94 202 ASN A N 1
ATOM 1582 C CA . ASN A 1 202 ? -1.777 -10.493 -3.308 1.00 96.94 202 ASN A CA 1
ATOM 1583 C C . ASN A 1 202 ? -1.384 -9.299 -2.423 1.00 96.94 202 ASN A C 1
ATOM 1585 O O . ASN A 1 202 ? -1.076 -9.429 -1.233 1.00 96.94 202 ASN A O 1
ATOM 1589 N N . ARG A 1 203 ? -1.345 -8.110 -3.027 1.00 95.44 203 ARG A N 1
ATOM 1590 C CA . ARG A 1 203 ? -1.011 -6.856 -2.341 1.00 95.44 203 ARG A CA 1
ATOM 1591 C C . ARG A 1 203 ? -2.179 -6.351 -1.503 1.00 95.44 203 ARG A C 1
ATOM 1593 O O . ARG A 1 203 ? -1.932 -5.725 -0.474 1.00 95.44 203 ARG A O 1
ATOM 1600 N N . ALA A 1 204 ? -3.416 -6.646 -1.904 1.00 96.81 204 ALA A N 1
ATOM 1601 C CA . ALA A 1 204 ? -4.595 -6.292 -1.125 1.00 96.81 204 ALA A CA 1
ATOM 1602 C C . ALA A 1 204 ? -4.548 -6.911 0.279 1.00 96.81 204 ALA A C 1
ATOM 1604 O O . ALA A 1 204 ? -4.756 -6.202 1.262 1.00 96.81 204 ALA A O 1
ATOM 1605 N N . GLN A 1 205 ? -4.188 -8.198 0.374 1.00 96.69 205 GLN A N 1
ATOM 1606 C CA . GLN A 1 205 ? -4.069 -8.903 1.652 1.00 96.69 205 GLN A CA 1
ATOM 1607 C C . GLN A 1 205 ? -3.007 -8.260 2.546 1.00 96.69 205 GLN A C 1
ATOM 1609 O O . GLN A 1 205 ? -3.291 -7.946 3.698 1.00 96.69 205 GLN A O 1
ATOM 1614 N N . LEU A 1 206 ? -1.815 -7.971 2.004 1.00 94.88 206 LEU A N 1
ATOM 1615 C CA . LEU A 1 206 ? -0.750 -7.299 2.758 1.00 94.88 206 LEU A CA 1
ATOM 1616 C C . LEU A 1 206 ? -1.225 -5.959 3.346 1.00 94.88 206 LEU A C 1
ATOM 1618 O O . LEU A 1 206 ? -0.926 -5.645 4.497 1.00 94.88 206 LEU A O 1
ATOM 1622 N N . ILE A 1 207 ? -1.949 -5.160 2.559 1.00 94.69 207 ILE A N 1
ATOM 1623 C CA . ILE A 1 207 ? -2.445 -3.846 2.986 1.00 94.69 207 ILE A CA 1
ATOM 1624 C C . ILE A 1 207 ? -3.523 -3.992 4.059 1.00 94.69 207 ILE A C 1
ATOM 1626 O O . ILE A 1 207 ? -3.473 -3.273 5.057 1.00 94.69 207 ILE A O 1
ATOM 1630 N N . LEU A 1 208 ? -4.471 -4.917 3.882 1.00 95.81 208 LEU A N 1
ATOM 1631 C CA . LEU A 1 208 ? -5.540 -5.160 4.849 1.00 95.81 208 LEU A CA 1
ATOM 1632 C C . LEU A 1 208 ? -4.986 -5.685 6.182 1.00 95.81 208 LEU A C 1
ATOM 1634 O O . LEU A 1 208 ? -5.355 -5.181 7.244 1.00 95.81 208 LEU A O 1
ATOM 1638 N N . ASP A 1 209 ? -4.025 -6.609 6.134 1.00 94.81 209 ASP A N 1
ATOM 1639 C CA . ASP A 1 209 ? -3.332 -7.118 7.319 1.00 94.81 209 ASP A CA 1
ATOM 1640 C C . ASP A 1 209 ? -2.636 -5.984 8.074 1.00 94.81 209 ASP A C 1
ATOM 1642 O O . ASP A 1 209 ? -2.749 -5.878 9.300 1.00 94.81 209 ASP A O 1
ATOM 1646 N N . LYS A 1 210 ? -1.954 -5.091 7.344 1.00 93.38 210 LYS A N 1
ATOM 1647 C CA . LYS A 1 210 ? -1.255 -3.945 7.934 1.00 93.38 210 LYS A CA 1
ATOM 1648 C C . LYS A 1 210 ? -2.190 -2.868 8.454 1.00 93.38 210 LYS A C 1
ATOM 1650 O O . LYS A 1 210 ? -1.879 -2.278 9.487 1.00 93.38 210 LYS A O 1
ATOM 1655 N N . LEU A 1 211 ? -3.337 -2.650 7.818 1.00 94.44 211 LEU A N 1
ATOM 1656 C CA . LEU A 1 211 ? -4.398 -1.796 8.346 1.00 94.44 211 LEU A CA 1
ATOM 1657 C C . LEU A 1 211 ? -4.914 -2.350 9.679 1.00 94.44 211 LEU A C 1
ATOM 1659 O O . LEU A 1 211 ? -4.984 -1.608 10.660 1.00 94.44 211 LEU A O 1
ATOM 1663 N N . SER A 1 212 ? -5.237 -3.642 9.742 1.00 95.38 212 SER A N 1
ATOM 1664 C CA . SER A 1 212 ? -5.799 -4.267 10.943 1.00 95.38 212 SER A CA 1
ATOM 1665 C C . SER A 1 212 ? -4.781 -4.370 12.084 1.00 95.38 212 SER A C 1
ATOM 1667 O O . SER A 1 212 ? -5.090 -4.015 13.223 1.00 95.38 212 SER A O 1
ATOM 1669 N N . GLU A 1 213 ? -3.535 -4.761 11.802 1.00 93.38 213 GLU A N 1
ATOM 1670 C CA . GLU A 1 213 ? -2.424 -4.703 12.766 1.00 93.38 213 GLU A CA 1
ATOM 1671 C C . GLU A 1 213 ? -2.167 -3.256 13.230 1.00 93.38 213 GLU A C 1
ATOM 1673 O O . GLU A 1 213 ? -2.069 -2.969 14.429 1.00 93.38 213 GLU A O 1
ATOM 1678 N N . GLY A 1 214 ? -2.148 -2.342 12.258 1.00 91.69 214 GLY A N 1
ATOM 1679 C CA . GLY A 1 214 ? -2.212 -0.891 12.369 1.00 91.69 214 GLY A CA 1
ATOM 1680 C C . GLY A 1 214 ? -3.148 -0.410 13.478 1.00 91.69 214 GLY A C 1
ATOM 1681 O O . GLY A 1 214 ? -2.753 0.066 14.550 1.00 91.69 214 GLY A O 1
ATOM 1682 N N . ALA A 1 215 ? -4.434 -0.581 13.210 1.00 92.88 215 ALA A N 1
ATOM 1683 C CA . ALA A 1 215 ? -5.513 -0.120 14.055 1.00 92.88 215 ALA A CA 1
ATOM 1684 C C . ALA A 1 215 ? -5.503 -0.811 15.425 1.00 92.88 215 ALA A C 1
ATOM 1686 O O . ALA A 1 215 ? -5.687 -0.129 16.433 1.00 92.88 215 ALA A O 1
ATOM 1687 N N . ARG A 1 216 ? -5.188 -2.116 15.508 1.00 94.38 216 ARG A N 1
ATOM 1688 C CA . ARG A 1 216 ? -5.039 -2.813 16.801 1.00 94.38 216 ARG A CA 1
ATOM 1689 C C . ARG A 1 216 ? -4.004 -2.145 17.695 1.00 94.38 216 ARG A C 1
ATOM 1691 O O . ARG A 1 216 ? -4.300 -1.860 18.856 1.00 94.38 216 ARG A O 1
ATOM 1698 N N . ASN A 1 217 ? -2.796 -1.883 17.192 1.00 92.12 217 ASN A N 1
ATOM 1699 C CA . ASN A 1 217 ? -1.778 -1.265 18.045 1.00 92.12 217 ASN A CA 1
ATOM 1700 C C . ASN A 1 217 ? -2.084 0.218 18.297 1.00 92.12 217 ASN A C 1
ATOM 1702 O O . ASN A 1 217 ? -1.756 0.711 19.371 1.00 92.12 217 ASN A O 1
ATOM 1706 N N . TYR A 1 218 ? -2.740 0.922 17.366 1.00 90.69 218 TYR A N 1
ATOM 1707 C CA . TYR A 1 218 ? -3.163 2.309 17.574 1.00 90.69 218 TYR A CA 1
ATOM 1708 C C . TYR A 1 218 ? -4.160 2.410 18.737 1.00 90.69 218 TYR A C 1
ATOM 1710 O O . TYR A 1 218 ? -3.933 3.170 19.676 1.00 90.69 218 TYR A O 1
ATOM 1718 N N . LYS A 1 219 ? -5.191 1.553 18.752 1.00 90.38 219 LYS A N 1
ATOM 1719 C CA . LYS A 1 219 ? -6.180 1.481 19.843 1.00 90.38 219 LYS A CA 1
ATOM 1720 C C . LYS A 1 219 ? -5.565 1.069 21.187 1.00 90.38 219 LYS A C 1
ATOM 1722 O O . LYS A 1 219 ? -6.096 1.414 22.236 1.00 90.38 219 LYS A O 1
ATOM 1727 N N . LYS A 1 220 ? -4.423 0.373 21.161 1.00 91.12 220 LYS A N 1
ATOM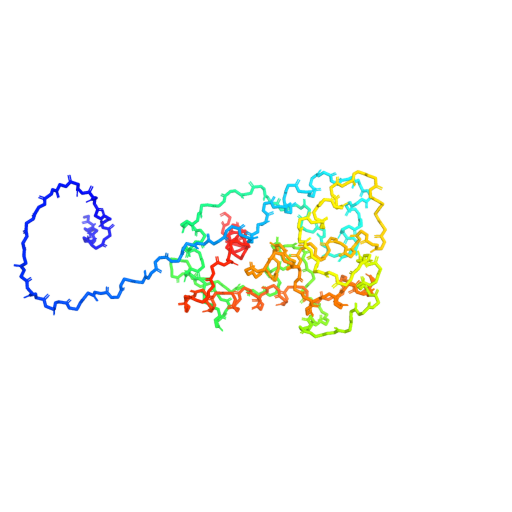 1728 C CA . LYS A 1 220 ? -3.608 0.022 22.340 1.00 91.12 220 LYS A CA 1
ATOM 1729 C C . LYS A 1 220 ? -2.546 1.074 22.694 1.00 91.12 220 LYS A C 1
ATOM 1731 O O . LYS A 1 220 ? -1.670 0.770 23.496 1.00 91.12 220 LYS A O 1
ATOM 1736 N N . ALA A 1 221 ? -2.572 2.263 22.087 1.00 87.12 221 ALA A N 1
ATOM 1737 C CA . ALA A 1 221 ? -1.582 3.327 22.293 1.00 87.12 221 ALA A CA 1
ATOM 1738 C C . ALA A 1 221 ? -0.124 2.950 21.947 1.00 87.12 221 ALA A C 1
ATOM 1740 O O . ALA A 1 221 ? 0.821 3.577 22.417 1.00 87.12 221 ALA A O 1
ATOM 1741 N N . LYS A 1 222 ? 0.076 1.936 21.098 1.00 85.06 222 LYS A N 1
ATOM 1742 C CA . LYS A 1 222 ? 1.392 1.396 20.715 1.00 85.06 222 LYS A CA 1
ATOM 1743 C C . LYS A 1 222 ? 1.916 1.921 19.371 1.00 85.06 222 LYS A C 1
ATOM 1745 O O . LYS A 1 222 ? 3.084 1.707 19.058 1.00 85.06 222 LYS A O 1
ATOM 1750 N N . GLN A 1 223 ? 1.088 2.586 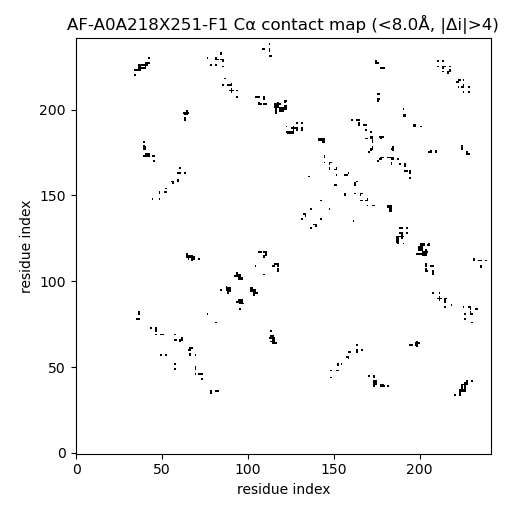18.560 1.00 82.50 223 GLN A N 1
ATOM 1751 C CA . GLN A 1 223 ? 1.524 3.216 17.305 1.00 82.50 223 GLN A CA 1
ATOM 1752 C C . GLN A 1 223 ? 0.687 4.438 16.921 1.00 82.50 223 GLN A C 1
ATOM 1754 O O . GLN A 1 223 ? -0.468 4.546 17.314 1.00 82.50 223 GLN A O 1
ATOM 1759 N N . THR A 1 224 ? 1.255 5.326 16.099 1.00 83.31 224 THR A N 1
ATOM 1760 C CA . THR A 1 224 ? 0.583 6.540 15.586 1.00 83.31 224 THR A CA 1
ATOM 1761 C C . THR A 1 224 ? 0.674 6.714 14.070 1.00 83.31 224 THR A C 1
ATOM 1763 O O . THR A 1 224 ? 0.116 7.662 13.517 1.00 83.31 224 THR A O 1
ATOM 1766 N N . TYR A 1 225 ? 1.377 5.827 13.365 1.00 81.94 225 TYR A N 1
ATOM 1767 C CA . TYR A 1 225 ? 1.638 5.919 11.925 1.00 81.94 225 TYR A CA 1
ATOM 1768 C C . TYR A 1 225 ? 0.493 5.312 11.096 1.00 81.94 225 TYR A C 1
ATOM 1770 O O . TYR A 1 225 ? 0.685 4.384 10.323 1.00 81.94 225 TYR A O 1
ATOM 1778 N N . MET A 1 226 ? -0.708 5.880 11.246 1.00 85.44 226 MET A N 1
ATOM 1779 C CA . MET A 1 226 ? -1.943 5.391 10.607 1.00 85.44 226 MET A CA 1
ATOM 1780 C C . MET A 1 226 ? -2.462 6.285 9.472 1.00 85.44 226 MET A C 1
ATOM 1782 O O . MET A 1 226 ? -3.507 6.006 8.893 1.00 85.44 226 MET A O 1
ATOM 1786 N N . MET A 1 227 ? -1.758 7.370 9.133 1.00 84.50 227 MET A N 1
ATOM 1787 C CA . MET A 1 227 ? -2.260 8.385 8.192 1.00 84.50 227 MET A CA 1
ATOM 1788 C C . MET A 1 227 ? -2.575 7.841 6.787 1.00 84.50 227 MET A C 1
ATOM 1790 O O . MET A 1 227 ? -3.538 8.288 6.173 1.00 84.50 227 MET A O 1
ATOM 1794 N N . CYS A 1 228 ? -1.809 6.877 6.270 1.00 86.62 228 CYS A N 1
ATOM 1795 C CA . CYS A 1 228 ? -2.123 6.227 4.989 1.00 86.62 228 CYS A CA 1
ATOM 1796 C C . CYS A 1 228 ? -3.344 5.326 5.053 1.00 86.62 228 CYS A C 1
ATOM 1798 O O . CYS A 1 228 ? -4.127 5.308 4.113 1.00 86.62 228 CYS A O 1
ATOM 1800 N N . PHE A 1 229 ? -3.518 4.600 6.151 1.00 90.75 229 PHE A N 1
ATOM 1801 C CA . PHE A 1 229 ? -4.678 3.748 6.352 1.00 90.75 229 PHE A CA 1
ATOM 1802 C C . PHE A 1 229 ? -5.949 4.575 6.523 1.00 90.75 229 PHE A C 1
ATOM 1804 O O . PHE A 1 229 ? -6.979 4.238 5.954 1.00 90.75 229 PHE A O 1
ATOM 1811 N N . ALA A 1 230 ? -5.856 5.714 7.212 1.00 90.69 230 ALA A N 1
ATOM 1812 C CA . ALA A 1 230 ? -6.943 6.680 7.281 1.00 90.69 230 ALA A CA 1
ATOM 1813 C C . ALA A 1 230 ? -7.273 7.262 5.897 1.00 90.69 230 ALA A C 1
ATOM 1815 O O . ALA A 1 230 ? -8.443 7.417 5.564 1.00 90.69 230 ALA A O 1
ATOM 1816 N N . PHE A 1 231 ? -6.255 7.543 5.074 1.00 89.69 231 PHE A N 1
ATOM 1817 C CA . PHE A 1 231 ? -6.455 7.953 3.683 1.00 89.69 231 PHE A CA 1
ATOM 1818 C C . PHE A 1 231 ? -7.149 6.868 2.860 1.00 89.69 231 PHE A C 1
ATOM 1820 O O . PHE A 1 231 ? -8.140 7.153 2.203 1.00 89.69 231 PHE A O 1
ATOM 1827 N N . PHE A 1 232 ? -6.685 5.623 2.943 1.00 92.38 232 PHE A N 1
ATOM 1828 C CA . PHE A 1 232 ? -7.331 4.495 2.281 1.00 92.38 232 PHE A CA 1
ATOM 1829 C C . PHE A 1 232 ? -8.803 4.356 2.701 1.00 92.38 232 PHE A C 1
ATOM 1831 O O . PHE A 1 232 ? -9.676 4.303 1.839 1.00 92.38 232 PHE A O 1
ATOM 1838 N N . LEU A 1 233 ? -9.088 4.363 4.008 1.00 94.06 233 LEU A N 1
ATOM 1839 C CA . LEU A 1 233 ? -10.452 4.265 4.525 1.00 94.06 233 LEU A CA 1
ATOM 1840 C C . LEU A 1 233 ? -11.317 5.448 4.073 1.00 94.06 233 LEU A C 1
ATOM 1842 O O . LEU A 1 233 ? -12.475 5.241 3.734 1.00 94.06 233 LEU A O 1
ATOM 1846 N N . MET A 1 234 ? -10.766 6.665 4.000 1.00 92.38 234 MET A N 1
ATOM 1847 C CA . MET A 1 234 ? -11.470 7.812 3.416 1.00 92.38 234 MET A CA 1
ATOM 1848 C C . MET A 1 234 ? -11.884 7.569 1.975 1.00 92.38 234 MET A C 1
ATOM 1850 O O . MET A 1 234 ? -13.041 7.787 1.630 1.00 92.38 234 MET A O 1
ATOM 1854 N N . GLU A 1 235 ? -10.953 7.130 1.134 1.00 91.06 235 GLU A N 1
ATOM 1855 C CA . GLU A 1 235 ? -11.248 6.878 -0.276 1.00 91.06 235 GLU A CA 1
ATOM 1856 C C . GLU A 1 235 ? -12.225 5.701 -0.446 1.00 91.06 235 GLU A C 1
ATOM 1858 O O . GLU A 1 235 ? -13.090 5.739 -1.318 1.00 91.06 235 GLU A O 1
ATOM 1863 N N . TYR A 1 236 ? -12.166 4.699 0.437 1.00 93.38 236 TYR A N 1
ATOM 1864 C CA . TYR A 1 236 ? -13.159 3.625 0.521 1.00 93.38 236 TYR A CA 1
ATOM 1865 C C . TYR A 1 236 ? -14.566 4.144 0.865 1.00 93.38 236 TYR A C 1
ATOM 1867 O O . TYR A 1 236 ? -15.534 3.812 0.178 1.00 93.38 236 TYR A O 1
ATOM 1875 N N . ILE A 1 237 ? -14.696 4.999 1.886 1.00 92.12 237 ILE A N 1
ATOM 1876 C CA . ILE A 1 237 ? -15.983 5.602 2.270 1.00 92.12 237 ILE A CA 1
ATOM 1877 C C . ILE A 1 237 ? -16.548 6.417 1.099 1.00 92.12 237 ILE A C 1
ATOM 1879 O O . ILE A 1 237 ? -17.691 6.211 0.708 1.00 92.12 237 ILE A O 1
ATOM 1883 N N . ARG A 1 238 ? -15.728 7.279 0.481 1.00 89.31 238 ARG A N 1
ATOM 1884 C CA . ARG A 1 238 ? -16.140 8.125 -0.656 1.00 89.31 238 ARG A CA 1
ATOM 1885 C C . ARG A 1 238 ? -16.625 7.320 -1.862 1.00 89.31 238 ARG A C 1
ATOM 1887 O O . ARG A 1 238 ? -17.496 7.784 -2.582 1.00 89.31 238 ARG A O 1
ATOM 1894 N N . LYS A 1 239 ? -16.050 6.138 -2.104 1.00 86.00 239 LYS A N 1
ATOM 1895 C CA . LYS A 1 239 ? -16.450 5.251 -3.208 1.00 86.00 239 LYS A CA 1
ATOM 1896 C C . LYS A 1 239 ? -17.672 4.381 -2.882 1.00 86.00 239 LYS A C 1
ATOM 1898 O O . LYS A 1 239 ? -18.235 3.798 -3.802 1.00 86.00 239 LYS A O 1
ATOM 1903 N N . THR A 1 240 ? -18.068 4.262 -1.611 1.00 79.00 240 THR A N 1
ATOM 1904 C CA . THR A 1 240 ? -19.221 3.442 -1.182 1.00 79.00 240 THR A CA 1
ATOM 1905 C C . THR A 1 240 ? -20.460 4.245 -0.794 1.00 79.00 240 THR A C 1
ATOM 1907 O O . THR A 1 240 ? -21.532 3.654 -0.739 1.00 79.00 240 THR A O 1
ATOM 1910 N N . ASP A 1 241 ? -20.328 5.544 -0.517 1.00 68.25 241 ASP A N 1
ATOM 1911 C CA . ASP A 1 241 ? -21.433 6.487 -0.289 1.00 68.25 241 ASP A CA 1
ATOM 1912 C C . ASP A 1 241 ? -21.297 7.671 -1.273 1.00 68.25 241 ASP A C 1
ATOM 1914 O O . ASP A 1 241 ? -20.714 8.692 -0.894 1.00 68.25 241 ASP A O 1
ATOM 1918 N N . PRO A 1 242 ? -21.727 7.515 -2.541 1.00 52.41 242 PRO A N 1
ATOM 1919 C CA . PRO A 1 242 ? -21.673 8.579 -3.546 1.00 52.41 242 PRO A CA 1
ATOM 1920 C C . PRO A 1 242 ? -22.622 9.749 -3.250 1.00 52.41 242 PRO A C 1
ATOM 1922 O O . PRO A 1 242 ? -23.711 9.517 -2.674 1.00 52.41 242 PRO A O 1
#

Foldseek 3Di:
DDDDDPPPDDDDDDDDDDDDDDDDPDPDDPPPPPQFFDCQQDLVLLQVQLVLDDPLLLVLCVLLQQNLSSVQDPDDDDRVLLVVQLVQADLVQCWGQDPNDTDHCALVLLCVLGRAAQDAAAQFLADDCPVVCVVLPVDPDFAFLVVLSVLSNPPPNGSDLNVSLSVVQNCQPRAAPDDPDRGRRPSRSRCSPDSNCSRRHNSSVSRSNNSSVVSVCVVVVNDNHCNNVSSSSVSSVVVVPD

Secondary structure (DSSP, 8-state):
-PPPPGGG-PPP-----------------------PPPTTS-HHHHHHHGGG--HHHHHHHHHTT-GGGGG-------HHHHHHHHHHEETTTTEEEETTEEEE--HHHHHHHH----SSSB--S----HHHHHHH-SSS---BHHHHHHHHH-TT--SSHHHHHHHHHHHIIIIIS--SSSBPPGGGGGGGTSGGGGGGSBHHHHHHHHHHHHHHHHHTTS----HHHHHHHHHHHHHH--

Radius of gyration: 21.48 Å; Cα contacts (8 Å, |Δi|>4): 317; chains: 1; bounding box: 64×49×69 Å